Protein AF-A0A7S0SG34-F1 (afdb_monomer_lite)

InterPro domains:
  IPR052972 Sacsin chaperone regulator [PTHR15600] (42-250)

Secondary structure (DSSP, 8-state):
-HHHHHHHH-SS--STT----SHHHHHHHHHHHHHHHHTS----GGGS-HHHHHHHHHHHHHHHHHH-TT-SHHHHHHHHTSTTEEBTTS-EE--SSS--BB--TT-TTGGGGGG-TTBBPP-GGGHHHHHHTT-PBPPHHHHIIIIIGGGGGGS-HHHHHHHHHHHHHHHHHHTT-HHHHHHHHH---BPBSS-TT----B-GGG-B-TTSHHHHHHTTT-TTSSB-GGGGSHHHHHHHHHHT-BSS--

Sequence (250 aa):
GAGCVAAVHATTPTAPGASLRTAADTIAWKTQQIRVCLGLERPTFTLLSADIRERLFLLLASQHAAGGFAASGEGLEVIRSLPVFTTVAGDKTDIAAGDFVTCPPGVAFAETLSRFGGLLEYRDSARDFYAALGVPELVDADVLARFIVPSLARMALPGRTAALTYLQRHWPRLRDNAPLRAALKVARFVDANGEAGAATLKSPGELYDPEVELLAAVFRGQAGAFPAGAWSQPAWLALLREVGLRSTVD

pLDDT: mean 83.6, std 14.95, range [40.0, 97.25]

Foldseek 3Di:
DPVLVVLLPDPDDPDPPQDCPAQLSVVLSNQVSVCVNVPVDRPAPVPPDLVVLQVVLVVLQVCCVPPVRPVDPSSLLNQQQHQSWQAPVRGGGHRNDDQAAEEDPPAPPVVQCVPPRRYTYDDPSRQVVCVSSVHYYDHNLNCCLPGPLQCLQVDDPVSNVVSVVCCLVCVVVNLVPPSSLQSQQARFHFFWADDPPPRGGGGLQQEAQCPQPVQCVVCPPPTRHHGDDPCNDPSNSVVSVSSHNDDDDD

Structure (mmCIF, N/CA/C/O backbone):
data_AF-A0A7S0SG34-F1
#
_entry.id   AF-A0A7S0SG34-F1
#
loop_
_atom_site.group_PDB
_atom_site.id
_atom_site.type_symbol
_atom_site.label_atom_id
_atom_site.label_alt_id
_atom_site.label_comp_id
_atom_site.label_asym_id
_atom_site.label_entity_id
_atom_site.label_seq_id
_atom_site.pdbx_PDB_ins_code
_atom_site.Cartn_x
_atom_site.Cartn_y
_atom_site.Cartn_z
_atom_site.occupancy
_atom_site.B_iso_or_equiv
_atom_site.auth_seq_id
_atom_site.auth_com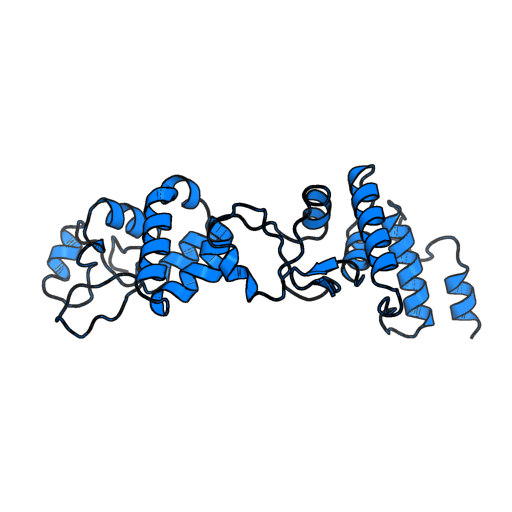p_id
_atom_site.auth_asym_id
_atom_site.auth_atom_id
_atom_site.pdbx_PDB_model_num
ATOM 1 N N . GLY A 1 1 ? 38.508 -20.246 -26.782 1.00 44.88 1 GLY A N 1
ATOM 2 C CA . GLY A 1 1 ? 39.169 -19.606 -27.936 1.00 44.88 1 GLY A CA 1
ATOM 3 C C . GLY A 1 1 ? 38.229 -19.499 -29.122 1.00 44.88 1 GLY A C 1
ATOM 4 O O . GLY A 1 1 ? 37.515 -18.516 -29.214 1.00 44.88 1 GLY A O 1
ATOM 5 N N . ALA A 1 2 ? 38.163 -20.517 -29.986 1.00 41.38 2 ALA A N 1
ATOM 6 C CA . ALA A 1 2 ? 37.402 -20.459 -31.244 1.00 41.38 2 ALA A CA 1
ATOM 7 C C . ALA A 1 2 ? 35.864 -20.560 -31.098 1.00 41.38 2 ALA A C 1
ATOM 9 O O . ALA A 1 2 ? 35.137 -19.891 -31.827 1.00 41.38 2 ALA A O 1
ATOM 10 N N . GLY A 1 3 ? 35.356 -21.336 -30.129 1.00 51.34 3 GLY A N 1
ATOM 11 C CA . GLY A 1 3 ? 33.907 -21.513 -29.926 1.00 51.34 3 GLY A CA 1
ATOM 12 C C . GLY A 1 3 ? 33.170 -20.250 -29.455 1.00 51.34 3 GLY A C 1
ATOM 13 O O . GLY A 1 3 ? 32.060 -19.984 -29.902 1.00 51.34 3 GLY A O 1
ATOM 14 N N . CYS A 1 4 ? 33.812 -19.426 -28.619 1.00 47.88 4 CYS A N 1
ATOM 15 C CA . CYS A 1 4 ? 33.251 -18.153 -28.153 1.00 47.88 4 CYS A CA 1
ATOM 16 C C . CYS A 1 4 ? 33.135 -17.130 -29.294 1.00 47.88 4 CYS A C 1
ATOM 18 O O . CYS A 1 4 ? 32.128 -16.442 -29.416 1.00 47.88 4 CYS A O 1
ATOM 20 N N . VAL A 1 5 ? 34.138 -17.071 -30.175 1.00 52.69 5 VAL A N 1
ATOM 21 C CA . VAL A 1 5 ? 34.140 -16.169 -31.339 1.00 52.69 5 VAL A CA 1
ATOM 22 C C . VAL A 1 5 ? 33.023 -16.550 -32.315 1.00 52.69 5 VAL A C 1
ATOM 24 O O . VAL A 1 5 ? 32.263 -15.687 -32.748 1.00 52.69 5 VAL A O 1
ATOM 27 N N . ALA A 1 6 ? 32.854 -17.847 -32.591 1.00 54.28 6 ALA A N 1
ATOM 28 C CA . ALA A 1 6 ? 31.762 -18.341 -33.429 1.00 54.28 6 ALA A CA 1
ATOM 29 C C . ALA A 1 6 ? 30.375 -18.045 -32.828 1.00 54.28 6 ALA A C 1
ATOM 31 O O . ALA A 1 6 ? 29.452 -17.698 -33.562 1.00 54.28 6 ALA A O 1
ATOM 32 N N . ALA A 1 7 ? 30.235 -18.122 -31.498 1.00 53.38 7 ALA A N 1
ATOM 33 C CA . ALA A 1 7 ? 28.997 -17.760 -30.818 1.00 53.38 7 ALA A CA 1
ATOM 34 C C . ALA A 1 7 ? 28.665 -16.269 -31.006 1.00 53.38 7 ALA A C 1
ATOM 36 O O . ALA A 1 7 ? 27.578 -15.965 -31.478 1.00 53.38 7 ALA A O 1
ATOM 37 N N . VAL A 1 8 ? 29.591 -15.337 -30.742 1.00 52.91 8 VAL A N 1
ATOM 38 C CA . VAL A 1 8 ? 29.343 -13.878 -30.871 1.00 52.91 8 VAL A CA 1
ATOM 39 C C . VAL A 1 8 ? 28.923 -13.469 -32.287 1.00 52.91 8 VAL A C 1
ATOM 41 O O . VAL A 1 8 ? 28.037 -12.623 -32.457 1.00 52.91 8 VAL A O 1
ATOM 44 N N . HIS A 1 9 ? 29.544 -14.075 -33.300 1.00 57.16 9 HIS A N 1
ATOM 45 C CA . HIS A 1 9 ? 29.287 -13.771 -34.708 1.00 57.16 9 HIS A CA 1
ATOM 46 C C . HIS A 1 9 ? 28.050 -14.459 -35.290 1.00 57.16 9 HIS A C 1
ATOM 48 O O . HIS A 1 9 ? 27.690 -14.165 -36.430 1.00 57.16 9 HIS A O 1
ATOM 54 N N . ALA A 1 10 ? 27.376 -15.338 -34.544 1.00 58.50 10 ALA A N 1
ATOM 55 C CA . ALA A 1 10 ? 26.140 -15.939 -35.026 1.00 58.50 10 ALA A CA 1
ATOM 56 C C . ALA A 1 10 ? 25.103 -14.844 -35.328 1.00 58.50 10 ALA A C 1
ATOM 58 O O . ALA A 1 10 ? 24.993 -13.858 -34.596 1.00 58.50 10 ALA A O 1
ATOM 59 N N . THR A 1 11 ? 24.343 -15.011 -36.408 1.00 56.53 11 THR A N 1
ATOM 60 C CA . THR A 1 11 ? 23.276 -14.091 -36.844 1.00 56.53 11 THR A CA 1
ATOM 61 C C . THR A 1 11 ? 21.876 -14.594 -36.485 1.00 56.53 11 THR A C 1
ATOM 63 O O . THR A 1 11 ? 20.924 -13.822 -36.544 1.00 56.53 11 THR A O 1
ATOM 66 N N . THR A 1 12 ? 21.757 -15.847 -36.035 1.00 57.06 12 THR A N 1
ATOM 67 C CA . THR A 1 12 ? 20.503 -16.485 -35.607 1.00 57.06 12 THR A CA 1
ATOM 68 C C . THR A 1 12 ? 20.720 -17.386 -34.382 1.00 57.06 12 THR A C 1
ATOM 70 O O . THR A 1 12 ? 21.777 -18.021 -34.286 1.00 57.06 12 THR A O 1
ATOM 73 N N . PRO A 1 13 ? 19.750 -17.485 -33.451 1.00 56.22 13 PRO A N 1
ATOM 74 C CA . PRO A 1 13 ? 19.832 -18.396 -32.310 1.00 56.22 13 PRO A CA 1
ATOM 75 C C . PRO A 1 13 ? 19.868 -19.860 -32.771 1.00 56.22 13 PRO A C 1
ATOM 77 O O . PRO A 1 13 ? 19.106 -20.270 -33.640 1.00 56.22 13 PRO A O 1
ATOM 80 N N . THR A 1 14 ? 20.765 -20.657 -32.187 1.00 52.19 14 THR A N 1
ATOM 81 C CA . THR A 1 14 ? 20.977 -22.077 -32.527 1.00 52.19 14 THR A CA 1
ATOM 82 C C . THR A 1 14 ? 20.138 -23.048 -31.688 1.00 52.19 14 THR A C 1
ATOM 84 O O . THR A 1 14 ? 20.160 -24.248 -31.950 1.00 52.19 14 THR A O 1
ATOM 87 N N . ALA A 1 15 ? 19.397 -22.563 -30.686 1.00 50.19 15 ALA A N 1
ATOM 88 C CA . ALA A 1 15 ? 18.594 -23.405 -29.799 1.00 50.19 15 ALA A CA 1
ATOM 89 C C . ALA A 1 15 ? 17.168 -23.629 -30.351 1.00 50.19 15 ALA A C 1
ATOM 91 O O . ALA A 1 15 ? 16.508 -22.659 -30.739 1.00 50.19 15 ALA A O 1
ATOM 92 N N . PRO A 1 16 ? 16.646 -24.872 -30.351 1.00 40.00 16 PRO A N 1
ATOM 93 C CA . PRO A 1 16 ? 15.283 -25.155 -30.787 1.00 40.00 16 PRO A CA 1
ATOM 94 C C . PRO A 1 16 ? 14.286 -24.642 -29.735 1.00 40.00 16 PRO A C 1
ATOM 96 O O . PRO A 1 16 ? 14.133 -25.237 -28.674 1.00 40.00 16 PRO A O 1
ATOM 99 N N . GLY A 1 17 ? 13.633 -23.510 -30.020 1.00 52.19 17 GLY A N 1
ATOM 100 C CA . GLY A 1 17 ? 12.564 -22.932 -29.189 1.00 52.19 17 GLY A CA 1
ATOM 101 C C . GLY A 1 17 ? 12.600 -21.405 -29.053 1.00 52.19 17 GLY A C 1
ATOM 102 O O . GLY A 1 17 ? 11.551 -20.785 -28.887 1.00 52.19 17 GLY A O 1
ATOM 103 N N . ALA A 1 18 ? 13.772 -20.782 -29.203 1.00 50.97 18 ALA A N 1
ATOM 104 C CA . ALA A 1 18 ? 13.939 -19.331 -29.102 1.00 50.97 18 ALA A CA 1
ATOM 105 C C . ALA A 1 18 ? 13.661 -18.652 -30.454 1.00 50.97 18 ALA A C 1
ATOM 107 O O . ALA A 1 18 ? 14.570 -18.257 -31.183 1.00 50.97 18 ALA A O 1
ATOM 108 N N . SER A 1 19 ? 12.389 -18.544 -30.837 1.00 56.72 19 SER A N 1
ATOM 109 C CA . SER A 1 19 ? 12.011 -17.623 -31.912 1.00 56.72 19 SER A CA 1
ATOM 110 C C . SER A 1 19 ? 12.247 -16.196 -31.410 1.00 56.72 19 SER A C 1
ATOM 112 O O . SER A 1 19 ? 11.614 -15.810 -30.430 1.00 56.72 19 SER A O 1
ATOM 114 N N . LEU A 1 20 ? 13.120 -15.420 -32.057 1.00 57.97 20 LEU A N 1
ATOM 115 C CA . LEU A 1 20 ? 13.210 -13.973 -31.836 1.00 57.97 20 LEU A CA 1
ATOM 116 C C . LEU A 1 20 ? 11.854 -13.360 -32.220 1.00 57.97 20 LEU A C 1
ATOM 118 O O . LEU A 1 20 ? 11.542 -13.263 -33.405 1.00 57.97 20 LEU A O 1
ATOM 122 N N . ARG A 1 21 ? 11.015 -13.022 -31.238 1.00 62.28 21 ARG A N 1
ATOM 123 C CA . ARG A 1 21 ? 9.665 -12.470 -31.464 1.00 62.28 21 ARG A CA 1
ATOM 124 C C . ARG A 1 21 ? 9.666 -10.951 -31.392 1.00 62.28 21 ARG A C 1
ATOM 126 O O . ARG A 1 21 ? 8.809 -10.308 -31.986 1.00 62.28 21 ARG A O 1
ATOM 133 N N . THR A 1 22 ? 10.629 -10.387 -30.674 1.00 65.94 22 THR A N 1
ATOM 134 C CA . THR A 1 22 ? 10.752 -8.959 -30.402 1.00 65.94 22 THR A CA 1
ATOM 135 C C . THR A 1 22 ? 12.203 -8.495 -30.516 1.00 65.94 22 THR A C 1
ATOM 137 O O . THR A 1 22 ? 13.155 -9.282 -30.493 1.00 65.94 22 THR A O 1
ATOM 140 N N . ALA A 1 23 ? 12.399 -7.182 -30.610 1.00 66.81 23 ALA A N 1
ATOM 141 C CA . ALA A 1 23 ? 13.738 -6.608 -30.570 1.00 66.81 23 ALA A CA 1
ATOM 142 C C . ALA A 1 23 ? 14.417 -6.810 -29.195 1.00 66.81 23 ALA A C 1
ATOM 144 O O . ALA A 1 23 ? 15.636 -6.993 -29.158 1.00 66.81 23 ALA A O 1
ATOM 145 N N . ALA A 1 24 ? 13.664 -6.896 -28.086 1.00 65.06 24 ALA A N 1
ATOM 146 C CA . ALA A 1 24 ? 14.230 -7.280 -26.790 1.00 65.06 24 ALA A CA 1
ATOM 147 C C . ALA A 1 24 ? 14.745 -8.726 -26.770 1.00 65.06 24 ALA A C 1
ATOM 149 O O . ALA A 1 24 ? 15.767 -8.969 -26.137 1.00 65.06 24 ALA A O 1
ATOM 150 N N . ASP A 1 25 ? 14.137 -9.659 -27.514 1.00 65.50 25 ASP A N 1
ATOM 151 C CA . ASP A 1 25 ? 14.673 -11.026 -27.648 1.00 65.50 25 ASP A CA 1
ATOM 152 C C . ASP A 1 25 ? 16.038 -11.029 -28.333 1.00 65.50 25 ASP A C 1
ATOM 154 O O . ASP A 1 25 ? 16.919 -11.810 -27.988 1.00 65.50 25 ASP A O 1
ATOM 158 N N . THR A 1 26 ? 16.242 -10.115 -29.286 1.00 68.44 26 THR A N 1
ATOM 159 C CA . THR A 1 26 ? 17.538 -9.971 -29.964 1.00 68.44 26 THR A CA 1
ATOM 160 C C . THR A 1 26 ? 18.599 -9.463 -28.998 1.00 68.44 26 THR A C 1
ATOM 162 O O . THR A 1 26 ? 19.716 -9.985 -28.985 1.00 68.44 26 THR A O 1
ATOM 165 N N . ILE A 1 27 ? 18.249 -8.484 -28.155 1.00 71.38 27 ILE A N 1
ATOM 166 C CA . ILE A 1 27 ? 19.132 -8.026 -27.078 1.00 71.38 27 ILE A CA 1
ATOM 167 C C . ILE A 1 27 ? 19.400 -9.174 -26.114 1.00 71.38 27 ILE A C 1
ATOM 169 O O . ILE A 1 27 ? 20.560 -9.450 -25.835 1.00 71.38 27 ILE A O 1
ATOM 173 N N . ALA A 1 28 ? 18.364 -9.877 -25.659 1.00 68.25 28 ALA A N 1
ATOM 174 C CA . ALA A 1 28 ? 18.502 -10.955 -24.696 1.00 68.25 28 ALA A CA 1
ATOM 175 C C . ALA A 1 28 ? 19.412 -12.070 -25.209 1.00 68.25 28 ALA A C 1
ATOM 177 O O . ALA A 1 28 ? 20.355 -12.474 -24.523 1.00 68.25 28 ALA A O 1
ATOM 178 N N . TRP A 1 29 ? 19.205 -12.481 -26.457 1.00 67.25 29 TRP A N 1
ATOM 179 C CA . TRP A 1 29 ? 20.049 -13.445 -27.139 1.00 67.25 29 TRP A CA 1
ATOM 180 C C . TRP A 1 29 ? 21.498 -12.956 -27.254 1.00 67.25 29 TRP A C 1
ATOM 182 O O . TRP A 1 29 ? 22.419 -13.670 -26.857 1.00 67.25 29 TRP A O 1
ATOM 192 N N . LYS A 1 30 ? 21.738 -11.722 -27.717 1.00 68.75 30 LYS A N 1
ATOM 193 C CA . LYS A 1 30 ? 23.102 -11.174 -27.810 1.00 68.75 30 LYS A CA 1
ATOM 194 C C . LYS A 1 30 ? 23.770 -11.022 -26.445 1.00 68.75 30 LYS A C 1
ATOM 196 O O . LYS A 1 30 ? 24.947 -11.353 -26.304 1.00 68.75 30 LYS A O 1
ATOM 201 N N . THR A 1 31 ? 23.033 -10.615 -25.418 1.00 69.38 31 THR A N 1
ATOM 202 C CA . THR A 1 31 ? 23.513 -10.579 -24.033 1.00 69.38 31 THR A CA 1
ATOM 203 C C . THR A 1 31 ? 23.870 -11.979 -23.536 1.00 69.38 31 THR A C 1
ATOM 205 O O . THR A 1 31 ? 24.901 -12.144 -22.886 1.00 69.38 31 THR A O 1
ATOM 208 N N . GLN A 1 32 ? 23.086 -13.004 -23.873 1.00 67.31 32 GLN A N 1
ATOM 209 C CA . GLN A 1 32 ? 23.396 -14.394 -23.539 1.00 67.31 32 GLN A CA 1
ATOM 210 C C . GLN A 1 32 ? 24.676 -14.877 -24.232 1.00 67.31 32 GLN A C 1
ATOM 212 O O . GLN A 1 32 ? 25.506 -15.522 -23.594 1.00 67.31 32 GLN A O 1
ATOM 217 N N . GLN A 1 33 ? 24.895 -14.518 -25.498 1.00 66.75 33 GLN A N 1
ATOM 218 C CA . GLN A 1 33 ? 26.147 -14.839 -26.192 1.00 66.75 33 GLN A CA 1
ATOM 219 C C . GLN A 1 33 ? 27.355 -14.169 -25.533 1.00 66.75 33 GLN A C 1
ATOM 221 O O . GLN A 1 33 ? 28.380 -14.815 -25.325 1.00 66.75 33 GLN A O 1
ATOM 226 N N . ILE A 1 34 ? 27.219 -12.904 -25.129 1.00 64.50 34 ILE A N 1
ATOM 227 C CA . ILE A 1 34 ? 28.257 -12.188 -24.378 1.00 64.50 34 ILE A CA 1
ATOM 228 C C . ILE A 1 34 ? 28.533 -12.885 -23.034 1.00 64.50 34 ILE A C 1
ATOM 230 O O . ILE A 1 34 ? 29.695 -13.091 -22.693 1.00 64.50 34 ILE A O 1
ATOM 234 N N . ARG A 1 35 ? 27.498 -13.328 -22.306 1.00 64.50 35 ARG A N 1
ATOM 235 C CA . ARG A 1 35 ? 27.640 -14.087 -21.043 1.00 64.50 35 ARG A CA 1
ATOM 236 C C . ARG A 1 35 ? 28.414 -15.395 -21.221 1.00 64.50 35 ARG A C 1
ATOM 238 O O . ARG A 1 35 ? 29.262 -15.725 -20.395 1.00 64.50 35 ARG A O 1
ATOM 245 N N . VAL A 1 36 ? 28.144 -16.136 -22.298 1.00 65.25 36 VAL A N 1
ATOM 246 C CA . VAL A 1 36 ? 28.873 -17.376 -22.625 1.00 65.25 36 VAL A CA 1
ATOM 247 C C . VAL A 1 36 ? 30.353 -17.085 -22.896 1.00 65.25 36 VAL A C 1
ATOM 249 O O . VAL A 1 36 ? 31.213 -17.878 -22.521 1.00 65.25 36 VAL A O 1
ATOM 252 N N . CYS A 1 37 ? 30.668 -15.931 -23.486 1.00 60.66 37 CYS A N 1
ATOM 253 C CA . CYS A 1 37 ? 32.043 -15.521 -23.770 1.00 60.66 37 CYS A CA 1
ATOM 254 C C . CYS A 1 37 ? 32.805 -14.999 -22.550 1.00 60.66 37 CYS A C 1
ATOM 256 O O . CYS A 1 37 ? 34.003 -15.249 -22.450 1.00 60.66 37 CYS A O 1
ATOM 258 N N . LEU A 1 38 ? 32.128 -14.283 -21.649 1.00 58.72 38 LEU A N 1
ATOM 259 C CA . LEU A 1 38 ? 32.721 -13.710 -20.435 1.00 58.72 38 LEU A CA 1
ATOM 260 C C . LEU A 1 38 ? 32.819 -14.714 -19.274 1.00 58.72 38 LEU A C 1
ATOM 262 O O . LEU A 1 38 ? 33.457 -14.415 -18.275 1.00 58.72 38 LEU A O 1
ATOM 266 N N . GLY A 1 39 ? 32.234 -15.909 -19.415 1.00 51.00 39 GLY A N 1
ATOM 267 C CA . GLY A 1 39 ? 32.291 -16.967 -18.408 1.00 51.00 39 GLY A CA 1
ATOM 268 C C . GLY A 1 39 ? 31.339 -16.721 -17.241 1.00 51.00 39 GLY A C 1
ATOM 269 O O . GLY A 1 39 ? 31.790 -16.411 -16.152 1.00 51.00 39 GLY A O 1
ATOM 270 N N . LEU A 1 40 ? 30.025 -16.874 -17.463 1.00 51.44 40 LEU A N 1
ATOM 271 C CA . LEU A 1 40 ? 28.925 -16.783 -16.472 1.00 51.44 40 LEU A CA 1
ATOM 272 C C . LEU A 1 40 ? 28.840 -15.494 -15.626 1.00 51.44 40 LEU A C 1
ATOM 274 O O . LEU A 1 40 ? 27.819 -15.274 -14.973 1.00 51.44 40 LEU A O 1
ATOM 278 N N . GLU A 1 41 ? 29.835 -14.613 -15.664 1.00 52.19 41 GLU A N 1
ATOM 279 C CA . GLU A 1 41 ? 29.779 -13.306 -15.033 1.00 52.19 41 GLU A CA 1
ATOM 280 C C . GLU A 1 41 ? 28.772 -12.426 -15.782 1.00 52.19 41 GLU A C 1
ATOM 282 O O . GLU A 1 41 ? 28.743 -12.352 -17.018 1.00 52.19 41 GLU A O 1
ATOM 287 N N . ARG A 1 42 ? 27.872 -11.793 -15.020 1.00 53.38 42 ARG A N 1
ATOM 288 C CA . ARG A 1 42 ? 26.896 -10.846 -15.567 1.00 53.38 42 ARG A CA 1
ATOM 289 C C . ARG A 1 42 ? 27.682 -9.749 -16.297 1.00 53.38 42 ARG A C 1
ATOM 291 O O . ARG A 1 42 ? 28.554 -9.161 -15.668 1.00 53.38 42 ARG A O 1
ATOM 298 N N . PRO A 1 43 ? 27.399 -9.434 -17.577 1.00 53.22 43 PRO A N 1
ATOM 299 C CA . PRO A 1 43 ? 28.018 -8.289 -18.224 1.00 53.22 43 PRO A CA 1
ATOM 300 C C . PRO A 1 43 ? 27.637 -7.040 -17.436 1.00 53.22 43 PRO A C 1
ATOM 302 O O . PRO A 1 43 ? 26.476 -6.625 -17.418 1.00 53.22 43 PRO A O 1
ATOM 305 N N . THR A 1 44 ? 28.606 -6.480 -16.722 1.00 52.97 44 THR A N 1
ATOM 306 C CA . THR A 1 44 ? 28.354 -5.353 -15.841 1.00 52.97 44 THR A CA 1
ATOM 307 C C . THR A 1 44 ? 28.334 -4.085 -16.680 1.00 52.97 44 THR A C 1
ATOM 309 O O . THR A 1 44 ? 29.366 -3.548 -17.074 1.00 52.97 44 THR A O 1
ATOM 312 N N . PHE A 1 45 ? 27.141 -3.556 -16.934 1.00 60.22 45 PHE A N 1
ATOM 313 C CA . PHE A 1 45 ? 26.969 -2.237 -17.554 1.00 60.22 45 PHE A CA 1
ATOM 314 C C . PHE A 1 45 ? 27.316 -1.086 -16.588 1.00 60.22 45 PHE A C 1
ATOM 316 O O . PHE A 1 45 ? 27.010 0.076 -16.857 1.00 60.22 45 PHE A O 1
ATOM 323 N N . THR A 1 46 ? 27.985 -1.383 -15.467 1.00 59.16 46 THR A N 1
ATOM 324 C CA . THR A 1 46 ? 28.506 -0.386 -14.524 1.00 59.16 46 THR A CA 1
ATOM 325 C C . THR A 1 46 ? 29.542 0.538 -15.159 1.00 59.16 46 THR A C 1
ATOM 327 O O . THR A 1 46 ? 29.708 1.664 -14.703 1.00 59.16 46 THR A O 1
ATOM 330 N N . LEU A 1 47 ? 30.195 0.101 -16.239 1.00 67.06 47 LEU A N 1
ATOM 331 C CA . LEU A 1 47 ? 31.147 0.913 -17.000 1.00 67.06 47 LEU A CA 1
ATOM 332 C C . LEU A 1 47 ? 30.476 2.004 -17.852 1.00 67.06 47 LEU A C 1
ATOM 334 O O . LEU A 1 47 ? 31.159 2.908 -18.329 1.00 67.06 47 LEU A O 1
ATOM 338 N N . LEU A 1 48 ? 29.154 1.945 -18.055 1.00 75.12 48 LEU A N 1
ATOM 339 C CA . LEU A 1 48 ? 28.428 3.002 -18.758 1.00 75.12 48 LEU A CA 1
ATOM 340 C C . LEU A 1 48 ? 28.274 4.231 -17.857 1.00 75.12 48 LEU A C 1
ATOM 342 O O . LEU A 1 48 ? 27.907 4.095 -16.685 1.00 75.12 48 LEU A O 1
ATOM 346 N N . SER A 1 49 ? 28.483 5.424 -18.423 1.00 82.69 49 SER A N 1
ATOM 347 C CA . SER A 1 49 ? 28.199 6.687 -17.734 1.00 82.69 49 SER A CA 1
ATOM 348 C C . SER A 1 49 ? 26.706 6.825 -17.416 1.00 82.69 49 SER A C 1
ATOM 350 O O . SER A 1 49 ? 25.854 6.207 -18.064 1.00 82.69 49 SER A O 1
ATOM 352 N N . ALA A 1 50 ? 26.376 7.658 -16.424 1.00 82.81 50 ALA A N 1
ATOM 353 C CA . ALA A 1 50 ? 24.990 7.924 -16.039 1.00 82.81 50 ALA A CA 1
ATOM 354 C C . ALA A 1 50 ? 24.147 8.437 -17.224 1.00 82.81 50 ALA A C 1
ATOM 356 O O . ALA A 1 50 ? 23.033 7.955 -17.425 1.00 82.81 50 ALA A O 1
ATOM 357 N N . ASP A 1 51 ? 24.713 9.311 -18.064 1.00 85.62 51 ASP A N 1
ATOM 358 C CA . ASP A 1 51 ? 24.046 9.858 -19.254 1.00 85.62 51 ASP A CA 1
ATOM 359 C C . ASP A 1 51 ? 23.698 8.785 -20.290 1.00 85.62 51 ASP A C 1
ATOM 361 O O . ASP A 1 51 ? 22.627 8.809 -20.898 1.00 85.62 51 ASP A O 1
ATOM 365 N N . ILE A 1 52 ? 24.599 7.820 -20.508 1.00 85.06 52 ILE A N 1
ATOM 366 C CA . ILE A 1 52 ? 24.358 6.731 -21.461 1.00 85.06 52 ILE A CA 1
ATOM 367 C C . ILE A 1 52 ? 23.257 5.812 -20.930 1.00 85.06 52 ILE A C 1
ATOM 369 O O . ILE A 1 52 ? 22.370 5.420 -21.688 1.00 85.06 52 ILE A O 1
ATOM 373 N N . ARG A 1 53 ? 23.276 5.499 -19.630 1.00 85.94 53 ARG A N 1
ATOM 374 C CA . ARG A 1 53 ? 22.233 4.685 -18.985 1.00 85.94 53 ARG A CA 1
ATOM 375 C C . ARG A 1 53 ? 20.868 5.361 -19.041 1.00 85.94 53 ARG A C 1
ATOM 377 O O . ARG A 1 53 ? 19.869 4.689 -19.264 1.00 85.94 53 ARG A O 1
ATOM 384 N N . GLU A 1 54 ? 20.835 6.680 -18.883 1.00 88.56 54 GLU A N 1
ATOM 385 C CA . GLU A 1 54 ? 19.622 7.484 -19.010 1.00 88.56 54 GLU A CA 1
ATOM 386 C C . GLU A 1 54 ? 19.046 7.434 -20.430 1.00 88.56 54 GLU A C 1
ATOM 388 O O . GLU A 1 54 ? 17.874 7.113 -20.623 1.00 88.56 54 GLU A O 1
ATOM 393 N N . ARG A 1 55 ? 19.884 7.655 -21.449 1.00 87.88 55 ARG A N 1
ATOM 394 C CA . ARG A 1 55 ? 19.467 7.527 -22.855 1.00 87.88 55 ARG A CA 1
ATOM 395 C C . ARG A 1 55 ? 18.980 6.119 -23.181 1.00 87.88 55 ARG A C 1
ATOM 397 O O . ARG A 1 55 ? 18.007 5.971 -23.915 1.00 87.88 55 ARG A O 1
ATOM 404 N N . LEU A 1 56 ? 19.638 5.097 -22.632 1.00 87.75 56 LEU A N 1
ATOM 405 C CA . LEU A 1 56 ? 19.239 3.705 -22.811 1.00 87.75 56 LEU A CA 1
ATOM 406 C C . LEU A 1 56 ? 17.868 3.434 -22.182 1.00 87.75 56 LEU A C 1
ATOM 408 O O . LEU A 1 56 ? 17.025 2.832 -22.837 1.00 87.75 56 LEU A O 1
ATOM 412 N N . PHE A 1 57 ? 17.612 3.926 -20.968 1.00 91.00 57 PHE A N 1
ATOM 413 C CA . PHE A 1 57 ? 16.292 3.826 -20.341 1.00 91.00 57 PHE A CA 1
ATOM 414 C C . PHE A 1 57 ? 15.203 4.473 -21.209 1.00 91.00 57 PHE A C 1
ATOM 416 O O . PHE A 1 57 ? 14.203 3.828 -21.520 1.00 91.00 57 PHE A O 1
ATOM 423 N N . LEU A 1 58 ? 15.411 5.719 -21.651 1.00 90.88 58 LEU A N 1
ATOM 424 C CA . LEU A 1 58 ? 14.441 6.446 -22.480 1.00 90.88 58 LEU A CA 1
ATOM 425 C C . LEU A 1 58 ? 14.183 5.742 -23.818 1.00 90.88 58 LEU A C 1
ATOM 427 O O . LEU A 1 58 ? 13.043 5.680 -24.286 1.00 90.88 58 LEU A O 1
ATOM 431 N N . LEU A 1 59 ? 15.226 5.168 -24.422 1.00 87.94 59 LEU A N 1
ATOM 432 C CA . LEU A 1 59 ? 15.090 4.355 -25.623 1.00 87.94 59 LEU A CA 1
ATOM 433 C C . LEU A 1 59 ? 14.216 3.125 -25.351 1.00 87.94 59 LEU A C 1
ATOM 435 O O . LEU A 1 59 ? 13.233 2.919 -26.049 1.00 87.94 59 LEU A O 1
ATOM 439 N N . LEU A 1 60 ? 14.523 2.341 -24.318 1.00 88.44 60 LEU A N 1
ATOM 440 C CA . LEU A 1 60 ? 13.767 1.129 -23.984 1.00 88.44 60 LEU A CA 1
ATOM 441 C C . LEU A 1 60 ? 12.292 1.434 -23.682 1.00 88.44 60 LEU A C 1
ATOM 443 O O . LEU A 1 60 ? 11.408 0.768 -24.222 1.00 88.44 60 LEU A O 1
ATOM 447 N N . ALA A 1 61 ? 12.025 2.475 -22.889 1.00 89.56 61 ALA A N 1
ATOM 448 C CA . ALA A 1 61 ? 10.670 2.903 -22.556 1.00 89.56 61 ALA A CA 1
ATOM 449 C C . ALA A 1 61 ? 9.890 3.376 -23.797 1.00 89.56 61 ALA A C 1
ATOM 451 O O . ALA A 1 61 ? 8.761 2.941 -24.022 1.00 89.56 61 ALA A O 1
ATOM 452 N N . SER A 1 62 ? 10.501 4.209 -24.649 1.00 87.25 62 SER A N 1
ATOM 453 C CA . SER A 1 62 ? 9.853 4.699 -25.877 1.00 87.25 62 SER A CA 1
ATOM 454 C C . SER A 1 62 ? 9.580 3.583 -26.889 1.00 87.25 62 SER A C 1
ATOM 456 O O . SER A 1 62 ? 8.513 3.559 -27.499 1.00 87.25 62 SER A O 1
ATOM 458 N N . GLN A 1 63 ? 10.497 2.622 -27.039 1.00 84.06 63 GLN A N 1
ATOM 459 C CA . GLN A 1 63 ? 10.289 1.460 -27.906 1.00 84.06 63 GLN A CA 1
ATOM 460 C C . GLN A 1 63 ? 9.200 0.527 -27.358 1.00 84.06 63 GLN A C 1
ATOM 462 O O . GLN A 1 63 ? 8.429 -0.043 -28.133 1.00 84.06 63 GLN A O 1
ATOM 467 N N . HIS A 1 64 ? 9.099 0.379 -26.033 1.00 85.12 64 HIS A N 1
ATOM 468 C CA . HIS A 1 64 ? 8.010 -0.373 -25.415 1.00 85.12 64 HIS A CA 1
ATOM 469 C C . HIS A 1 64 ? 6.652 0.265 -25.731 1.00 85.12 64 HIS A C 1
ATOM 471 O O . HIS A 1 64 ? 5.765 -0.431 -26.225 1.00 85.12 64 HIS A O 1
ATOM 477 N N . ALA A 1 65 ? 6.533 1.584 -25.556 1.00 83.50 65 ALA A N 1
ATOM 478 C CA . ALA A 1 65 ? 5.315 2.330 -25.866 1.00 83.50 65 ALA A CA 1
ATOM 479 C C . ALA A 1 65 ? 4.937 2.284 -27.361 1.00 83.50 65 ALA A C 1
ATOM 481 O O . ALA A 1 65 ? 3.760 2.195 -27.696 1.00 83.50 65 ALA A O 1
ATOM 482 N N . ALA A 1 66 ? 5.921 2.327 -28.267 1.00 80.62 66 ALA A N 1
ATOM 483 C CA . ALA A 1 66 ? 5.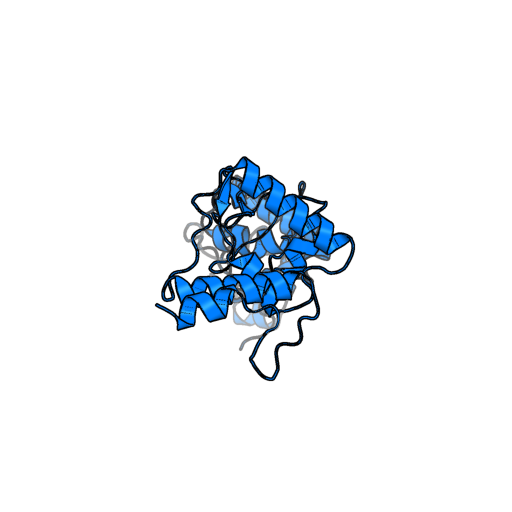675 2.387 -29.710 1.00 80.62 66 ALA A CA 1
ATOM 484 C C . ALA A 1 66 ? 5.327 1.033 -30.358 1.00 80.62 66 ALA A C 1
ATOM 486 O O . ALA A 1 66 ? 4.697 1.016 -31.415 1.00 80.62 66 ALA A O 1
ATOM 487 N N . GLY A 1 67 ? 5.755 -0.096 -29.783 1.00 68.75 67 GLY A N 1
ATOM 488 C CA . GLY A 1 67 ? 5.650 -1.380 -30.487 1.00 68.75 67 GLY A CA 1
ATOM 489 C C . GLY A 1 67 ? 5.796 -2.641 -29.643 1.00 68.75 67 GLY A C 1
ATOM 490 O O . GLY A 1 67 ? 6.098 -3.693 -30.202 1.00 68.75 67 GLY A O 1
ATOM 491 N N . GLY A 1 68 ? 5.629 -2.572 -28.318 1.00 63.69 68 GLY A N 1
ATOM 492 C CA . GLY A 1 68 ? 5.694 -3.764 -27.465 1.00 63.69 68 GLY A CA 1
ATOM 493 C C . GLY A 1 68 ? 7.087 -4.398 -27.416 1.00 63.69 68 GLY A C 1
ATOM 494 O O . GLY A 1 68 ? 7.215 -5.613 -27.287 1.00 63.69 68 GLY A O 1
ATOM 495 N N . PHE A 1 69 ? 8.138 -3.573 -27.516 1.00 65.06 69 PHE A N 1
ATOM 496 C CA . PHE A 1 69 ? 9.550 -3.977 -27.533 1.00 65.06 69 PHE A CA 1
ATOM 497 C C . PHE A 1 69 ? 9.910 -5.045 -26.492 1.00 65.06 69 PHE A C 1
ATOM 499 O O . PHE A 1 69 ? 10.713 -5.921 -26.787 1.00 65.06 69 PHE A O 1
ATOM 506 N N . ALA A 1 70 ? 9.287 -4.991 -25.313 1.00 62.28 70 ALA A N 1
ATOM 507 C CA . ALA A 1 70 ? 9.489 -5.916 -24.204 1.00 62.28 70 ALA A CA 1
ATOM 508 C C . ALA A 1 70 ? 8.212 -6.724 -23.889 1.00 62.28 70 ALA A C 1
ATOM 510 O O . ALA A 1 70 ? 7.730 -6.718 -22.763 1.00 62.28 70 ALA A O 1
ATOM 511 N N . ALA A 1 71 ? 7.612 -7.355 -24.902 1.00 66.25 71 ALA A N 1
ATOM 512 C CA . ALA A 1 71 ? 6.434 -8.215 -24.730 1.00 66.25 71 ALA A CA 1
ATOM 513 C C . ALA A 1 71 ? 6.784 -9.678 -24.385 1.00 66.25 71 ALA A C 1
ATOM 515 O O . ALA A 1 71 ? 5.906 -10.456 -24.012 1.00 66.25 71 ALA A O 1
ATOM 516 N N . SER A 1 72 ? 8.051 -10.076 -24.524 1.00 72.50 72 SER A N 1
ATOM 517 C CA . SER A 1 72 ? 8.535 -11.415 -24.181 1.00 72.50 72 SER A CA 1
ATOM 518 C C . SER A 1 72 ? 9.148 -11.454 -22.778 1.00 72.50 72 SER A C 1
ATOM 520 O O . SER A 1 72 ? 9.841 -10.527 -22.354 1.00 72.50 72 SER A O 1
ATOM 522 N N . GLY A 1 73 ? 8.936 -12.563 -22.062 1.00 74.38 73 GLY A N 1
ATOM 523 C CA . GLY A 1 73 ? 9.506 -12.757 -20.724 1.00 74.38 73 GLY A CA 1
ATOM 524 C C . GLY A 1 73 ? 11.039 -12.736 -20.716 1.00 74.38 73 GLY A C 1
ATOM 525 O O . GLY A 1 73 ? 11.636 -12.085 -19.868 1.00 74.38 73 GLY A O 1
ATOM 526 N N . GLU A 1 74 ? 11.690 -13.372 -21.697 1.00 73.75 74 GLU A N 1
ATOM 527 C CA . GLU A 1 74 ? 13.161 -13.401 -21.791 1.00 73.75 74 GLU A CA 1
ATOM 528 C C . GLU A 1 74 ? 13.764 -12.007 -22.038 1.00 73.75 74 GLU A C 1
ATOM 530 O O . GLU A 1 74 ? 14.771 -11.645 -21.424 1.00 73.75 74 GLU A O 1
ATOM 535 N N . GLY A 1 75 ? 13.128 -11.200 -22.895 1.00 75.31 75 GLY A N 1
ATOM 536 C CA . GLY A 1 75 ? 13.525 -9.817 -23.148 1.00 75.31 75 GLY A CA 1
ATOM 537 C C . GLY A 1 75 ? 13.401 -8.939 -21.902 1.00 75.31 75 GLY A C 1
ATOM 538 O O . GLY A 1 75 ? 14.322 -8.183 -21.580 1.00 75.31 75 GLY A O 1
ATOM 539 N N . LEU A 1 76 ? 12.292 -9.079 -21.168 1.00 83.06 76 LEU A N 1
ATOM 540 C CA . LEU A 1 76 ? 12.057 -8.363 -19.914 1.00 83.06 76 LEU A CA 1
ATOM 541 C C . LEU A 1 76 ? 13.099 -8.720 -18.852 1.00 83.06 76 LEU A C 1
ATOM 543 O O . LEU A 1 76 ? 13.670 -7.815 -18.253 1.00 83.06 76 LEU A O 1
ATOM 547 N N . GLU A 1 77 ? 13.426 -10.000 -18.669 1.00 83.62 77 GLU A N 1
ATOM 548 C CA . GLU A 1 77 ? 14.44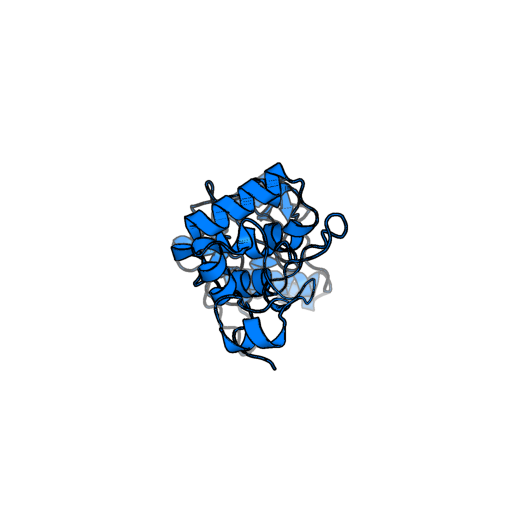1 -10.433 -17.697 1.00 83.62 77 GLU A CA 1
ATOM 549 C C . GLU A 1 77 ? 15.826 -9.838 -17.978 1.00 83.62 77 GLU A C 1
ATOM 551 O O . GLU A 1 77 ? 16.550 -9.428 -17.064 1.00 83.62 77 GLU A O 1
ATOM 556 N N . VAL A 1 78 ? 16.203 -9.722 -19.253 1.00 81.25 78 VAL A N 1
ATOM 557 C CA . VAL A 1 78 ? 17.469 -9.072 -19.602 1.00 81.25 78 VAL A CA 1
ATOM 558 C C . VAL A 1 78 ? 17.425 -7.584 -19.295 1.00 81.25 78 VAL A C 1
ATOM 560 O O . VAL A 1 78 ? 18.371 -7.089 -18.681 1.00 81.25 78 VAL A O 1
ATOM 563 N N . ILE A 1 79 ? 16.331 -6.894 -19.624 1.00 87.12 79 ILE A N 1
ATOM 564 C CA . ILE A 1 79 ? 16.141 -5.476 -19.289 1.00 87.12 79 ILE A CA 1
ATOM 565 C C . ILE A 1 79 ? 16.189 -5.257 -17.772 1.00 87.12 79 ILE A C 1
ATOM 567 O O . ILE A 1 79 ? 16.857 -4.328 -17.322 1.00 87.12 79 ILE A O 1
ATOM 571 N N . ARG A 1 80 ? 15.565 -6.136 -16.977 1.00 89.75 80 ARG A N 1
ATOM 572 C CA . ARG A 1 80 ? 15.611 -6.080 -15.507 1.00 89.75 80 ARG A CA 1
ATOM 573 C C . ARG A 1 80 ? 17.034 -6.147 -14.965 1.00 89.75 80 ARG A C 1
ATOM 575 O O . ARG A 1 80 ? 17.316 -5.517 -13.956 1.00 89.75 80 ARG A O 1
ATOM 582 N N . SER A 1 81 ? 17.931 -6.869 -15.637 1.00 86.56 81 SER A N 1
ATOM 583 C CA . SER A 1 81 ? 19.346 -6.974 -15.249 1.00 86.56 81 SER A CA 1
ATOM 584 C C . SER A 1 81 ? 20.218 -5.782 -15.664 1.00 86.56 81 SER A C 1
ATOM 586 O O . SER A 1 81 ? 21.408 -5.758 -15.346 1.00 86.56 81 SER A O 1
ATOM 588 N N . LEU A 1 82 ? 19.662 -4.796 -16.379 1.00 86.19 82 LEU A N 1
ATOM 589 C CA . LEU A 1 82 ? 20.392 -3.600 -16.786 1.00 86.19 82 LEU A CA 1
ATOM 590 C C . LEU A 1 82 ? 20.362 -2.546 -15.665 1.00 86.19 82 LEU A C 1
ATOM 592 O O . LEU A 1 82 ? 19.279 -2.186 -15.205 1.00 86.19 82 LEU A O 1
ATOM 596 N N . PRO A 1 83 ? 21.511 -1.963 -15.276 1.00 88.69 83 PRO A N 1
ATOM 597 C CA . PRO A 1 83 ? 21.599 -0.928 -14.256 1.00 88.69 83 PRO A CA 1
ATOM 598 C C . PRO A 1 83 ? 21.209 0.455 -14.802 1.00 88.69 83 PRO A C 1
ATOM 600 O O . PRO A 1 83 ? 22.001 1.399 -14.752 1.00 88.69 83 PRO A O 1
ATOM 603 N N . VAL A 1 84 ? 20.024 0.556 -15.406 1.00 90.44 84 VAL A N 1
ATOM 604 C CA . VAL A 1 84 ? 19.516 1.755 -16.102 1.00 90.44 84 VAL A CA 1
ATOM 605 C C . VAL A 1 84 ? 18.449 2.507 -15.310 1.00 90.44 84 VAL A C 1
ATOM 607 O O . VAL A 1 84 ? 18.161 3.662 -15.630 1.00 90.44 84 VAL A O 1
ATOM 610 N N . PHE A 1 85 ? 17.896 1.882 -14.271 1.00 93.12 85 PHE A N 1
ATOM 611 C CA . PHE A 1 85 ? 16.807 2.424 -13.469 1.00 93.12 85 PHE A CA 1
ATOM 612 C C . PHE A 1 85 ? 17.341 3.412 -12.439 1.00 93.12 85 PHE A C 1
ATOM 614 O O . PHE A 1 85 ? 18.340 3.140 -11.776 1.00 93.12 85 PHE A O 1
ATOM 621 N N . THR A 1 86 ? 16.683 4.562 -12.319 1.00 93.06 86 THR A N 1
ATOM 622 C CA . THR A 1 86 ? 17.032 5.600 -11.344 1.00 93.06 86 THR A CA 1
ATOM 623 C C . THR A 1 86 ? 16.223 5.394 -10.070 1.00 93.06 86 THR A C 1
ATOM 625 O O . THR A 1 86 ? 14.995 5.332 -10.129 1.00 93.06 86 THR A O 1
ATOM 628 N N . THR A 1 87 ? 16.885 5.309 -8.919 1.00 92.69 87 THR A N 1
ATOM 629 C CA . THR A 1 87 ? 16.215 5.409 -7.615 1.00 92.69 87 THR A CA 1
ATOM 630 C C . THR A 1 87 ? 15.892 6.868 -7.300 1.00 92.69 87 THR A C 1
ATOM 632 O O . THR A 1 87 ? 16.488 7.781 -7.867 1.00 92.69 87 THR A O 1
ATOM 635 N N . VAL A 1 88 ? 14.998 7.130 -6.346 1.00 90.31 88 VAL A N 1
ATOM 636 C CA . VAL A 1 88 ? 14.723 8.512 -5.895 1.00 90.31 88 VAL A CA 1
ATOM 637 C C . VAL A 1 88 ? 15.961 9.200 -5.290 1.00 90.31 88 VAL A C 1
ATOM 639 O O . VAL A 1 88 ? 16.036 10.426 -5.283 1.00 90.31 88 VAL A O 1
ATOM 642 N N . ALA A 1 89 ? 16.967 8.436 -4.850 1.00 87.12 89 ALA A N 1
ATOM 643 C CA . ALA A 1 89 ? 18.260 8.972 -4.414 1.00 87.12 89 ALA A CA 1
ATOM 644 C C . ALA A 1 89 ? 19.173 9.414 -5.581 1.00 87.12 89 ALA A C 1
ATOM 646 O O . ALA A 1 89 ? 20.201 10.043 -5.343 1.00 87.12 89 ALA A O 1
ATOM 647 N N . GLY A 1 90 ? 18.805 9.110 -6.831 1.00 87.12 90 GLY A N 1
ATOM 648 C CA . GLY A 1 90 ? 19.590 9.400 -8.034 1.00 87.12 90 GLY A CA 1
ATOM 649 C C . GLY A 1 90 ? 20.537 8.270 -8.453 1.00 87.12 90 GLY A C 1
ATOM 650 O O . GLY A 1 90 ? 21.194 8.375 -9.491 1.00 87.12 90 GLY A O 1
ATOM 651 N N . ASP A 1 91 ? 20.590 7.176 -7.692 1.00 87.44 91 ASP A N 1
ATOM 652 C CA . ASP A 1 91 ? 21.463 6.043 -7.988 1.00 87.44 91 ASP A CA 1
ATOM 653 C C . ASP A 1 91 ? 20.928 5.215 -9.161 1.00 87.44 91 ASP A C 1
ATOM 655 O O . ASP A 1 91 ? 19.722 5.008 -9.312 1.00 87.44 91 ASP A O 1
ATOM 659 N N . LYS A 1 92 ? 21.843 4.701 -9.991 1.00 88.00 92 LYS A N 1
ATOM 660 C CA . LYS A 1 92 ? 21.519 3.815 -11.116 1.00 88.00 92 LYS A CA 1
ATOM 661 C C . LYS A 1 92 ? 21.643 2.348 -10.700 1.00 88.00 92 LYS A C 1
ATOM 663 O O . LYS A 1 92 ? 22.755 1.880 -10.456 1.00 88.00 92 LYS A O 1
ATOM 668 N N . THR A 1 93 ? 20.528 1.621 -10.690 1.00 91.12 93 THR A N 1
ATOM 669 C CA . THR A 1 93 ? 20.433 0.214 -10.259 1.00 91.12 93 THR A CA 1
ATOM 670 C C . THR A 1 93 ? 19.784 -0.679 -11.314 1.00 91.12 93 THR A C 1
ATOM 672 O O . THR A 1 93 ? 19.106 -0.192 -12.222 1.00 91.12 93 THR A O 1
ATOM 675 N N . ASP A 1 94 ? 20.021 -1.989 -11.215 1.00 90.75 94 ASP A N 1
ATOM 676 C CA . ASP A 1 94 ? 19.200 -3.011 -11.866 1.00 90.75 94 ASP A CA 1
ATOM 677 C C . ASP A 1 94 ? 18.027 -3.412 -10.955 1.00 90.75 94 ASP A C 1
ATOM 679 O O . ASP A 1 94 ? 18.017 -3.081 -9.767 1.00 90.75 94 ASP A O 1
ATOM 683 N N . ILE A 1 95 ? 17.027 -4.083 -11.527 1.00 92.25 95 ILE A N 1
ATOM 684 C CA . ILE A 1 95 ? 15.798 -4.520 -10.842 1.00 92.25 95 ILE A CA 1
ATOM 685 C C . ILE A 1 95 ? 15.589 -6.040 -10.948 1.00 92.25 95 ILE A C 1
ATOM 687 O O . ILE A 1 95 ? 14.469 -6.551 -10.816 1.00 92.25 95 ILE A O 1
ATOM 691 N N . ALA A 1 96 ? 16.660 -6.784 -11.240 1.00 87.50 96 ALA A N 1
ATOM 692 C CA . ALA A 1 96 ? 16.599 -8.237 -11.364 1.00 87.50 96 ALA A CA 1
ATOM 693 C C . ALA A 1 96 ? 16.454 -8.915 -9.996 1.00 87.50 96 ALA A C 1
ATOM 695 O O . ALA A 1 96 ? 15.836 -9.971 -9.898 1.00 87.50 96 ALA A O 1
ATOM 696 N N . ALA A 1 97 ? 17.010 -8.314 -8.943 1.00 81.81 97 ALA A N 1
ATOM 697 C CA . ALA A 1 97 ? 16.911 -8.812 -7.578 1.00 81.81 97 ALA A CA 1
ATOM 698 C C . ALA A 1 97 ? 16.476 -7.685 -6.632 1.00 81.81 97 ALA A C 1
ATOM 700 O O . ALA A 1 97 ? 17.207 -6.716 -6.451 1.00 81.81 97 ALA A O 1
ATOM 701 N N . GLY A 1 98 ? 15.299 -7.828 -6.021 1.00 83.44 98 GLY A N 1
ATOM 702 C CA . GLY A 1 98 ? 14.773 -6.893 -5.025 1.00 83.44 98 GLY A CA 1
ATOM 703 C C . GLY A 1 98 ? 13.325 -6.483 -5.275 1.00 83.44 98 GLY A C 1
ATOM 704 O O . GLY A 1 98 ? 12.785 -6.672 -6.366 1.00 83.44 98 GLY A O 1
ATOM 705 N N . ASP A 1 99 ? 12.718 -5.900 -4.245 1.00 90.38 99 ASP A N 1
ATOM 706 C CA . ASP A 1 99 ? 11.370 -5.346 -4.307 1.00 90.38 99 ASP A CA 1
ATOM 707 C C . ASP A 1 99 ? 11.455 -3.877 -4.721 1.00 90.38 99 ASP A C 1
ATOM 709 O O . ASP A 1 99 ? 11.764 -3.003 -3.910 1.00 90.38 99 ASP A O 1
ATOM 713 N N . PHE A 1 100 ? 11.193 -3.611 -5.998 1.00 94.69 100 PHE A N 1
ATOM 714 C CA . PHE A 1 100 ? 11.169 -2.259 -6.549 1.00 94.69 100 PHE A CA 1
ATOM 715 C C . PHE A 1 100 ? 9.744 -1.801 -6.801 1.00 94.69 100 PHE A C 1
ATOM 717 O O . PHE A 1 100 ? 8.895 -2.588 -7.214 1.00 94.69 100 PHE A O 1
ATOM 724 N N . VAL A 1 101 ? 9.487 -0.518 -6.563 1.00 95.56 101 VAL A N 1
ATOM 725 C CA . VAL A 1 101 ? 8.168 0.097 -6.739 1.00 95.56 101 VAL A CA 1
ATOM 726 C C . VAL A 1 101 ? 8.317 1.517 -7.273 1.00 95.56 101 VAL A C 1
ATOM 728 O O . VAL A 1 101 ? 9.340 2.167 -7.047 1.00 95.56 101 VAL A O 1
ATOM 731 N N . THR A 1 102 ? 7.281 2.024 -7.929 1.00 95.81 102 THR A N 1
ATOM 732 C CA . THR A 1 102 ? 7.134 3.455 -8.229 1.00 95.81 102 THR A CA 1
ATOM 733 C C . THR A 1 102 ? 6.006 4.046 -7.388 1.00 95.81 102 THR A C 1
ATOM 735 O O . THR A 1 102 ? 5.132 3.328 -6.904 1.00 95.81 102 THR A O 1
ATOM 738 N N . CYS A 1 103 ? 6.026 5.360 -7.172 1.00 95.25 103 CYS A N 1
ATOM 739 C CA . CYS A 1 103 ? 4.977 6.058 -6.431 1.00 95.25 103 CYS A CA 1
ATOM 740 C C . CYS A 1 103 ? 4.629 7.374 -7.146 1.00 95.25 103 CYS A C 1
ATOM 742 O O . CYS A 1 103 ? 5.510 8.233 -7.256 1.00 95.25 103 CYS A O 1
ATOM 744 N N . PRO A 1 104 ? 3.394 7.546 -7.649 1.00 93.69 104 PRO A N 1
ATOM 745 C CA . PRO A 1 104 ? 2.962 8.779 -8.290 1.00 93.69 104 PRO A CA 1
ATOM 746 C C . PRO A 1 104 ? 2.994 9.975 -7.332 1.00 93.69 104 PRO A C 1
ATOM 748 O O . PRO A 1 104 ? 2.804 9.822 -6.119 1.00 93.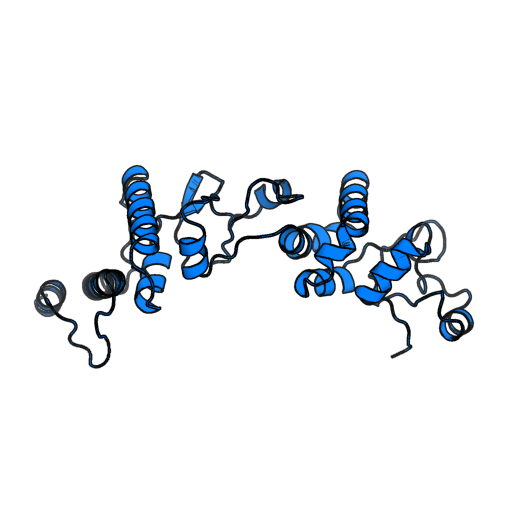69 104 PRO A O 1
ATOM 751 N N . PRO A 1 105 ? 3.161 11.200 -7.855 1.00 90.31 105 PRO A N 1
ATOM 752 C CA . PRO A 1 105 ? 2.984 12.395 -7.046 1.00 90.31 105 PRO A CA 1
ATOM 753 C C . PRO A 1 105 ? 1.542 12.477 -6.519 1.00 90.31 105 PRO A C 1
ATOM 755 O O . PRO A 1 105 ? 0.584 12.199 -7.237 1.00 90.31 105 PRO A O 1
ATOM 758 N N . GLY A 1 106 ? 1.384 12.895 -5.262 1.00 90.00 106 GLY A N 1
ATOM 759 C CA . GLY A 1 106 ? 0.071 13.084 -4.629 1.00 90.00 106 GLY A CA 1
ATOM 760 C C . GLY A 1 106 ? -0.465 11.879 -3.850 1.00 90.00 106 GLY A C 1
ATOM 761 O O . GLY A 1 106 ? -1.502 12.012 -3.201 1.00 90.00 106 GLY A O 1
ATOM 762 N N . VAL A 1 107 ? 0.243 10.744 -3.852 1.00 93.38 107 VAL A N 1
ATOM 763 C CA . VAL A 1 107 ? -0.060 9.617 -2.957 1.00 93.38 107 VAL A CA 1
ATOM 764 C C . VAL A 1 107 ? 0.175 10.025 -1.504 1.00 93.38 107 VAL A C 1
ATOM 766 O O . VAL A 1 107 ? 1.198 10.624 -1.157 1.00 93.38 107 VAL A O 1
ATOM 769 N N . ALA A 1 108 ? -0.782 9.709 -0.637 1.00 91.38 108 ALA A N 1
ATOM 770 C CA . ALA A 1 108 ? -0.690 10.062 0.770 1.00 91.38 108 ALA A CA 1
ATOM 771 C C . ALA A 1 108 ? 0.452 9.315 1.466 1.00 91.38 108 ALA A C 1
ATOM 773 O O . ALA A 1 108 ? 0.667 8.123 1.250 1.00 91.38 108 ALA A O 1
ATOM 774 N N . PHE A 1 109 ? 1.144 10.022 2.360 1.00 91.25 109 PHE A N 1
ATOM 775 C CA . PHE A 1 109 ? 2.274 9.504 3.130 1.00 91.25 109 PHE A CA 1
ATOM 776 C C . PHE A 1 109 ? 3.484 9.073 2.285 1.00 91.25 109 PHE A C 1
ATOM 778 O O . PHE A 1 109 ? 4.341 8.328 2.774 1.00 91.25 109 PHE A O 1
ATOM 785 N N . ALA A 1 110 ? 3.592 9.534 1.033 1.00 89.25 110 ALA A N 1
ATOM 786 C CA . ALA A 1 110 ? 4.728 9.238 0.161 1.00 89.25 110 ALA A CA 1
ATOM 787 C C . ALA A 1 110 ? 6.078 9.652 0.781 1.00 89.25 110 ALA A C 1
ATOM 789 O O . ALA A 1 110 ? 7.096 9.014 0.524 1.00 89.25 110 ALA A O 1
ATOM 790 N N . GLU A 1 111 ? 6.100 10.647 1.674 1.00 86.81 111 GLU A N 1
ATOM 791 C CA . GLU A 1 111 ? 7.291 11.059 2.422 1.00 86.81 111 GLU A CA 1
ATOM 792 C C . GLU A 1 111 ? 7.897 9.928 3.270 1.00 86.81 111 GLU A C 1
ATOM 794 O O . GLU A 1 111 ? 9.109 9.894 3.506 1.00 86.81 111 GLU A O 1
ATOM 799 N N . THR A 1 112 ? 7.080 8.956 3.689 1.00 86.06 112 THR A N 1
ATOM 800 C CA . THR A 1 112 ? 7.543 7.790 4.458 1.00 86.06 112 THR A CA 1
ATOM 801 C C . THR A 1 112 ? 8.339 6.798 3.611 1.00 86.06 112 THR A C 1
ATOM 803 O O . THR A 1 112 ? 9.145 6.040 4.155 1.00 86.06 112 THR A O 1
ATOM 806 N N . LEU A 1 113 ? 8.192 6.863 2.284 1.00 87.44 113 LEU A N 1
ATOM 807 C CA . LEU A 1 113 ? 8.924 6.033 1.329 1.00 87.44 113 LEU A CA 1
ATOM 808 C C . LEU A 1 113 ? 10.379 6.480 1.150 1.00 87.44 113 LEU A C 1
ATOM 810 O O . LEU A 1 113 ? 11.174 5.724 0.609 1.00 87.44 113 LEU A O 1
ATOM 814 N N . SER A 1 114 ? 10.767 7.658 1.648 1.00 82.50 114 SER A N 1
ATOM 815 C CA . SER A 1 114 ? 12.154 8.157 1.581 1.00 82.50 114 SER A CA 1
ATOM 816 C C . SER A 1 114 ? 13.193 7.205 2.192 1.00 82.50 114 SER A C 1
ATOM 818 O O . SER A 1 114 ? 14.366 7.253 1.836 1.00 82.50 114 SER A O 1
ATOM 820 N N . ARG A 1 115 ? 12.771 6.323 3.107 1.00 82.44 115 ARG A N 1
ATOM 821 C CA . ARG A 1 115 ? 13.624 5.307 3.747 1.00 82.44 115 ARG A CA 1
ATOM 822 C C . ARG A 1 115 ? 13.652 3.974 2.997 1.00 82.44 115 ARG A C 1
ATOM 824 O O . ARG A 1 115 ? 14.396 3.077 3.383 1.00 82.44 115 ARG A O 1
ATOM 831 N N . PHE A 1 116 ? 12.816 3.814 1.975 1.00 88.19 116 PHE A N 1
ATOM 832 C CA . PHE A 1 116 ? 12.706 2.595 1.192 1.00 88.19 116 PHE A CA 1
ATOM 833 C C . PHE A 1 116 ? 13.671 2.649 0.004 1.00 88.19 116 PHE A C 1
ATOM 835 O O . PHE A 1 116 ? 13.444 3.372 -0.963 1.00 88.19 116 PHE A O 1
ATOM 842 N N . GLY A 1 117 ? 14.747 1.860 0.064 1.00 86.38 117 GLY A N 1
ATOM 843 C CA . GLY A 1 117 ? 15.779 1.839 -0.982 1.00 86.38 117 GLY A CA 1
ATOM 844 C C . GLY A 1 117 ? 15.297 1.332 -2.348 1.00 86.38 117 GLY A C 1
ATOM 845 O O . GLY A 1 117 ? 15.934 1.615 -3.356 1.00 86.38 117 GLY A O 1
ATOM 846 N N . GLY A 1 118 ? 14.164 0.622 -2.395 1.00 91.62 118 GLY A N 1
ATOM 847 C CA . GLY A 1 118 ? 13.558 0.113 -3.630 1.00 91.62 118 GLY A CA 1
ATOM 848 C C . GLY A 1 118 ? 12.648 1.109 -4.358 1.00 91.62 118 GLY A C 1
ATOM 849 O O . GLY A 1 118 ? 11.948 0.716 -5.291 1.00 91.62 118 GLY A O 1
ATOM 850 N N . LEU A 1 119 ? 12.591 2.378 -3.934 1.00 94.50 119 LEU A N 1
ATOM 851 C CA . LEU A 1 119 ? 11.759 3.384 -4.593 1.00 94.50 119 LEU A CA 1
ATOM 852 C C . LEU A 1 119 ? 12.450 3.921 -5.853 1.00 94.50 119 LEU A C 1
ATOM 854 O O . LEU A 1 119 ? 13.464 4.624 -5.778 1.00 94.50 119 LEU A O 1
ATOM 858 N N . LEU A 1 120 ? 11.870 3.615 -7.011 1.00 95.00 120 LEU A N 1
ATOM 859 C CA . LEU A 1 120 ? 12.312 4.137 -8.299 1.00 95.00 120 LEU A CA 1
ATOM 860 C C . LEU A 1 120 ? 11.708 5.514 -8.577 1.00 95.00 120 LEU A C 1
ATOM 862 O O . LEU A 1 120 ? 10.619 5.850 -8.108 1.00 95.00 120 LEU A O 1
ATOM 866 N N . GLU A 1 121 ? 12.421 6.303 -9.375 1.00 93.50 121 GLU A N 1
ATOM 867 C CA . GLU A 1 121 ? 11.937 7.580 -9.883 1.00 93.50 121 GLU A CA 1
ATOM 868 C C . GLU A 1 121 ? 10.638 7.377 -10.682 1.00 93.50 121 GLU A C 1
ATOM 870 O O . GLU A 1 121 ? 10.594 6.630 -11.669 1.00 93.50 121 GLU A O 1
ATOM 875 N N . TYR A 1 122 ? 9.575 8.064 -10.258 1.00 93.88 122 TYR A N 1
ATOM 876 C CA . TYR A 1 122 ? 8.303 8.042 -10.969 1.00 93.88 122 TYR A CA 1
ATOM 877 C C . TYR A 1 122 ? 8.411 8.822 -12.277 1.00 93.88 122 TYR A C 1
ATOM 879 O O . TYR A 1 122 ? 8.777 9.997 -12.295 1.00 93.88 122 TYR A O 1
ATOM 887 N N . ARG A 1 123 ? 8.046 8.163 -13.376 1.00 93.81 123 ARG A N 1
ATOM 888 C CA . ARG A 1 123 ? 8.008 8.752 -14.713 1.00 93.81 123 ARG A CA 1
ATOM 889 C C . ARG A 1 123 ? 6.719 8.341 -15.391 1.00 93.81 123 ARG A C 1
ATOM 891 O O . ARG A 1 123 ? 6.559 7.179 -15.756 1.00 93.81 123 ARG A O 1
ATOM 898 N N . ASP A 1 124 ? 5.839 9.312 -15.585 1.00 92.69 124 ASP A N 1
ATOM 899 C CA . ASP A 1 124 ? 4.508 9.094 -16.152 1.00 92.69 124 ASP A CA 1
ATOM 900 C C . ASP A 1 124 ? 4.567 8.407 -17.528 1.00 92.69 124 ASP A C 1
ATOM 902 O O . ASP A 1 124 ? 3.911 7.397 -17.767 1.00 92.69 124 ASP A O 1
ATOM 906 N N . SER A 1 125 ? 5.483 8.857 -18.390 1.00 91.12 125 SER A N 1
ATOM 907 C CA . SER A 1 125 ? 5.700 8.293 -19.728 1.00 91.12 125 SER A CA 1
ATOM 908 C C . SER A 1 125 ? 6.252 6.863 -19.748 1.00 91.12 125 SER A C 1
ATOM 910 O O . SER A 1 125 ? 6.248 6.230 -20.801 1.00 91.12 125 SER A O 1
ATOM 912 N N . ALA A 1 126 ? 6.748 6.350 -18.619 1.00 92.06 126 ALA A N 1
ATOM 913 C CA . ALA A 1 126 ? 7.322 5.009 -18.499 1.00 92.06 126 ALA A CA 1
ATOM 914 C C . ALA A 1 126 ? 6.477 4.076 -17.614 1.00 92.06 126 ALA A C 1
ATOM 916 O O . ALA A 1 126 ? 6.924 2.976 -17.294 1.00 92.06 126 ALA A O 1
ATOM 917 N N . ARG A 1 127 ? 5.265 4.487 -17.223 1.00 92.88 127 ARG A N 1
ATOM 918 C CA . ARG A 1 127 ? 4.375 3.721 -16.341 1.00 92.88 127 ARG A CA 1
ATOM 919 C C . ARG A 1 127 ? 4.118 2.298 -16.840 1.00 92.88 127 ARG A C 1
ATOM 921 O O . ARG A 1 127 ? 4.370 1.338 -16.115 1.00 92.88 127 ARG A O 1
ATOM 928 N N . ASP A 1 128 ? 3.693 2.161 -18.093 1.00 90.94 128 ASP A N 1
ATOM 929 C CA . ASP A 1 128 ? 3.393 0.854 -18.692 1.00 90.94 128 ASP A CA 1
ATOM 930 C C . ASP A 1 128 ? 4.651 -0.013 -18.822 1.00 90.94 128 ASP A C 1
ATOM 932 O O . ASP A 1 128 ? 4.611 -1.226 -18.626 1.00 90.94 128 ASP A O 1
ATOM 936 N N . PHE A 1 129 ? 5.800 0.623 -19.066 1.00 92.25 129 PHE A N 1
ATOM 937 C CA . PHE A 1 129 ? 7.087 -0.060 -19.119 1.00 92.25 129 PHE A CA 1
ATOM 938 C C . PHE A 1 129 ? 7.495 -0.619 -17.748 1.00 92.25 129 PHE A C 1
ATOM 940 O O . PHE A 1 129 ? 7.914 -1.773 -17.661 1.00 92.25 129 PHE A O 1
ATOM 947 N N . TYR A 1 130 ? 7.315 0.147 -16.667 1.00 94.19 130 TYR A N 1
ATOM 948 C CA . TYR A 1 130 ? 7.514 -0.350 -15.303 1.00 94.19 130 TYR A CA 1
ATOM 949 C C . TYR A 1 130 ? 6.567 -1.509 -14.973 1.00 94.19 130 TYR A C 1
ATOM 951 O O . TYR A 1 130 ? 7.017 -2.531 -14.451 1.00 94.19 130 TYR A O 1
ATOM 959 N N . ALA A 1 131 ? 5.289 -1.397 -15.345 1.00 92.12 131 ALA A N 1
ATOM 960 C CA . ALA A 1 131 ? 4.310 -2.459 -15.138 1.00 92.12 131 ALA A CA 1
ATOM 961 C C . ALA A 1 131 ? 4.699 -3.755 -15.873 1.00 92.12 131 ALA A C 1
ATOM 963 O O . ALA A 1 131 ? 4.657 -4.833 -15.278 1.00 92.12 131 ALA A O 1
ATOM 964 N N . ALA A 1 132 ? 5.158 -3.660 -17.127 1.00 89.88 132 ALA A N 1
ATOM 965 C CA . ALA A 1 132 ? 5.644 -4.807 -17.899 1.00 89.88 132 ALA A CA 1
ATOM 966 C C . ALA A 1 132 ? 6.872 -5.476 -17.258 1.00 89.88 132 ALA A C 1
ATOM 968 O O . ALA A 1 132 ? 7.017 -6.695 -17.314 1.00 89.88 132 ALA A O 1
ATOM 969 N N . LEU A 1 133 ? 7.733 -4.698 -16.597 1.00 91.56 133 LEU A N 1
ATOM 970 C CA . LEU A 1 133 ? 8.889 -5.198 -15.845 1.00 91.56 133 LEU A CA 1
ATOM 971 C C . LEU A 1 133 ? 8.523 -5.778 -14.469 1.00 91.56 133 LEU A C 1
ATOM 973 O O . LEU A 1 133 ? 9.409 -6.243 -13.750 1.00 91.56 133 LEU A O 1
ATOM 977 N N . GLY A 1 134 ? 7.242 -5.762 -14.090 1.00 91.94 134 GLY A N 1
ATOM 978 C CA . GLY A 1 134 ? 6.771 -6.226 -12.788 1.00 91.94 134 GLY A CA 1
ATOM 979 C C . GLY A 1 134 ? 7.087 -5.266 -11.640 1.00 91.94 134 GLY A C 1
ATOM 980 O O . GLY A 1 134 ? 7.136 -5.702 -10.493 1.00 91.94 134 GLY A O 1
ATOM 981 N N . VAL A 1 135 ? 7.314 -3.982 -11.934 1.00 95.06 135 VAL A N 1
ATOM 982 C CA . VAL A 1 135 ? 7.473 -2.919 -10.934 1.00 95.06 135 VAL A CA 1
ATOM 983 C C . VAL A 1 135 ? 6.097 -2.291 -10.687 1.00 95.06 135 VAL A C 1
ATOM 985 O O . VAL A 1 135 ? 5.612 -1.547 -11.543 1.00 95.06 135 VAL A O 1
ATOM 988 N N . PRO A 1 136 ? 5.429 -2.588 -9.557 1.00 94.19 136 PRO A N 1
ATOM 989 C CA . PRO A 1 136 ? 4.112 -2.041 -9.276 1.00 94.19 136 PRO A CA 1
ATOM 990 C C . PRO A 1 136 ? 4.182 -0.554 -8.922 1.00 94.19 136 PRO A C 1
ATOM 992 O O . PRO A 1 136 ? 5.103 -0.088 -8.246 1.00 94.19 136 PRO A O 1
ATOM 995 N N . GLU A 1 137 ? 3.140 0.160 -9.328 1.00 95.12 137 GLU A N 1
ATOM 996 C CA . GLU A 1 137 ? 2.864 1.524 -8.898 1.00 95.12 137 GLU A CA 1
ATOM 997 C C . GLU A 1 137 ? 2.067 1.497 -7.590 1.00 95.12 137 GLU A C 1
ATOM 999 O O . GLU A 1 137 ? 1.014 0.865 -7.516 1.00 95.12 137 GLU A O 1
ATOM 1004 N N . LEU A 1 138 ? 2.573 2.162 -6.551 1.00 95.38 138 LEU A N 1
ATOM 1005 C CA . LEU A 1 138 ? 1.907 2.228 -5.254 1.00 95.38 138 LEU A CA 1
ATOM 1006 C C . LEU A 1 138 ? 0.769 3.246 -5.269 1.00 95.38 138 LEU A C 1
ATOM 1008 O O . LEU A 1 138 ? 0.977 4.410 -5.608 1.00 95.38 138 LEU A O 1
ATOM 1012 N N . VAL A 1 139 ? -0.405 2.831 -4.793 1.00 94.69 139 VAL A N 1
ATOM 1013 C CA . VAL A 1 139 ? -1.502 3.746 -4.441 1.00 94.69 139 VAL A CA 1
ATOM 1014 C C . VAL A 1 139 ? -1.564 3.985 -2.928 1.00 94.69 139 VAL A C 1
ATOM 1016 O O . VAL A 1 139 ? -0.886 3.305 -2.155 1.00 94.69 139 VAL A O 1
ATOM 1019 N N . ASP A 1 140 ? -2.425 4.913 -2.485 1.00 95.94 140 ASP A N 1
ATOM 1020 C CA . ASP A 1 140 ? -2.639 5.241 -1.061 1.00 95.94 140 ASP A CA 1
ATOM 1021 C C . ASP A 1 140 ? -2.758 3.980 -0.185 1.00 95.94 140 ASP A C 1
ATOM 1023 O O . ASP A 1 140 ? -2.121 3.869 0.863 1.00 95.94 140 ASP A O 1
ATOM 1027 N N . ALA A 1 141 ? -3.551 3.000 -0.632 1.00 96.25 141 ALA A N 1
ATOM 1028 C CA . ALA A 1 141 ? -3.780 1.763 0.106 1.00 96.25 141 ALA A CA 1
ATOM 1029 C C . ALA A 1 141 ? -2.512 0.909 0.262 1.00 96.25 141 ALA A C 1
ATOM 1031 O O . ALA A 1 141 ? -2.303 0.333 1.330 1.00 96.25 141 ALA A O 1
ATOM 1032 N N . ASP A 1 142 ? -1.646 0.861 -0.752 1.00 95.38 142 ASP A N 1
ATOM 1033 C CA . ASP A 1 142 ? -0.407 0.083 -0.697 1.00 95.38 142 ASP A CA 1
ATOM 1034 C C . ASP A 1 142 ? 0.624 0.744 0.215 1.00 95.38 142 ASP A C 1
ATOM 1036 O O . ASP A 1 142 ? 1.286 0.056 0.996 1.00 95.38 142 ASP A O 1
ATOM 1040 N N . VAL A 1 143 ? 0.729 2.079 0.166 1.00 95.50 143 VAL A N 1
ATOM 1041 C CA . VAL A 1 143 ? 1.600 2.837 1.075 1.00 95.50 143 VAL A CA 1
ATOM 1042 C C . VAL A 1 143 ? 1.155 2.629 2.520 1.00 95.50 143 VAL A C 1
ATOM 1044 O O . VAL A 1 143 ? 1.969 2.302 3.392 1.00 95.50 143 VAL A O 1
ATOM 1047 N N . LEU A 1 144 ? -0.153 2.734 2.770 1.00 96.56 144 LEU A N 1
ATOM 1048 C CA . LEU A 1 144 ? -0.729 2.473 4.083 1.00 96.56 144 LEU A CA 1
ATOM 1049 C C . LEU A 1 144 ? -0.432 1.043 4.548 1.00 96.56 144 LEU A C 1
ATOM 1051 O O . LEU A 1 144 ? 0.084 0.866 5.651 1.00 96.56 144 LEU A O 1
ATOM 1055 N N . ALA A 1 145 ? -0.702 0.039 3.711 1.00 95.94 145 ALA A N 1
ATOM 1056 C CA . ALA A 1 145 ? -0.541 -1.371 4.054 1.00 95.94 145 ALA A CA 1
ATOM 1057 C C . ALA A 1 145 ? 0.913 -1.745 4.367 1.00 95.94 145 ALA A C 1
ATOM 1059 O O . ALA A 1 145 ? 1.173 -2.456 5.337 1.00 95.94 145 ALA A O 1
ATOM 1060 N N . ARG A 1 146 ? 1.861 -1.272 3.549 1.00 93.19 146 ARG A N 1
ATOM 1061 C CA . ARG A 1 146 ? 3.269 -1.687 3.622 1.00 93.19 146 ARG A CA 1
ATOM 1062 C C . ARG A 1 146 ? 4.083 -0.877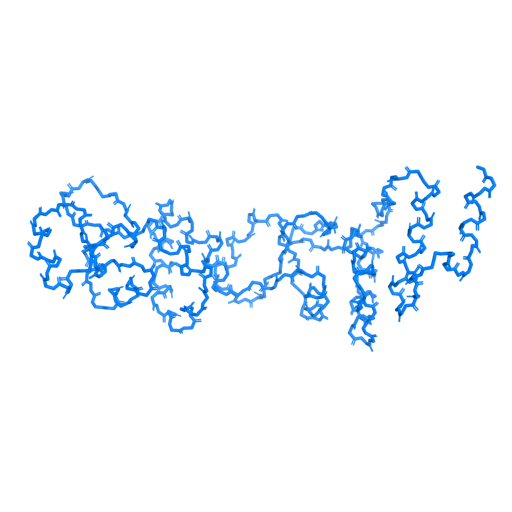 4.628 1.00 93.19 146 ARG A C 1
ATOM 1064 O O . ARG A 1 146 ? 4.959 -1.439 5.280 1.00 93.19 146 ARG A O 1
ATOM 1071 N N . PHE A 1 147 ? 3.809 0.421 4.775 1.00 92.56 147 PHE A N 1
ATOM 1072 C CA . PHE A 1 147 ? 4.700 1.327 5.512 1.00 92.56 147 PHE A CA 1
ATOM 1073 C C . PHE A 1 147 ? 4.053 1.941 6.755 1.00 92.56 147 PHE A C 1
ATOM 1075 O O . PHE A 1 147 ? 4.701 2.037 7.803 1.00 92.56 147 PHE A O 1
ATOM 1082 N N . ILE A 1 148 ? 2.776 2.324 6.679 1.00 95.44 148 ILE A N 1
ATOM 1083 C CA . ILE A 1 148 ? 2.113 3.059 7.767 1.00 95.44 148 ILE A CA 1
ATOM 1084 C C . ILE A 1 148 ? 1.536 2.111 8.811 1.00 95.44 148 ILE A C 1
ATOM 1086 O O . ILE A 1 148 ? 1.890 2.198 9.985 1.00 95.44 148 ILE A O 1
ATOM 1090 N N . VAL A 1 149 ? 0.689 1.172 8.392 1.00 96.31 149 VAL A N 1
ATOM 1091 C CA . VAL A 1 149 ? -0.037 0.260 9.283 1.00 96.31 149 VAL A CA 1
ATOM 1092 C C . VAL A 1 149 ? 0.901 -0.565 10.179 1.00 96.31 149 VAL A C 1
ATOM 1094 O O . VAL A 1 149 ? 0.701 -0.549 11.397 1.00 96.31 149 VAL A O 1
ATOM 1097 N N . PRO A 1 150 ? 1.996 -1.169 9.668 1.00 94.25 150 PRO A N 1
ATOM 1098 C CA . PRO A 1 150 ? 2.974 -1.877 10.506 1.00 94.25 150 PRO A CA 1
ATOM 1099 C C . PRO A 1 150 ? 3.722 -0.973 11.498 1.00 94.25 150 PRO A C 1
ATOM 1101 O O . PRO A 1 150 ? 4.426 -1.453 12.391 1.00 94.25 150 PRO A O 1
ATOM 1104 N N . SER A 1 151 ? 3.631 0.345 11.318 1.00 93.00 151 SER A N 1
ATOM 1105 C CA . SER A 1 151 ? 4.312 1.355 12.123 1.00 93.00 151 SER A CA 1
ATOM 1106 C C . SER A 1 151 ? 3.403 2.025 13.153 1.00 93.00 151 SER A C 1
ATOM 1108 O O . SER A 1 151 ? 3.929 2.640 14.078 1.00 93.00 151 SER A O 1
ATOM 1110 N N . LEU A 1 152 ? 2.077 1.871 13.065 1.00 94.12 152 LEU A N 1
ATOM 1111 C CA . LEU A 1 152 ? 1.109 2.606 13.894 1.00 94.12 152 LEU A CA 1
ATOM 1112 C C . LEU A 1 152 ? 1.396 2.523 15.398 1.00 94.12 152 LEU A C 1
ATOM 1114 O O . LEU A 1 152 ? 1.344 3.541 16.083 1.00 94.12 152 LEU A O 1
ATOM 1118 N N . ALA A 1 153 ? 1.760 1.345 15.910 1.00 92.19 153 ALA A N 1
ATOM 1119 C CA . ALA A 1 153 ? 2.025 1.144 17.336 1.00 92.19 153 ALA A CA 1
ATOM 1120 C C . ALA A 1 153 ? 3.200 1.989 17.866 1.00 92.19 153 ALA A C 1
ATOM 1122 O O . ALA A 1 153 ? 3.183 2.428 19.013 1.00 92.19 153 ALA A O 1
ATOM 1123 N N . ARG A 1 154 ? 4.212 2.221 17.019 1.00 91.12 154 ARG A N 1
ATOM 1124 C CA . ARG A 1 154 ? 5.469 2.922 17.345 1.00 91.12 154 ARG A CA 1
ATOM 1125 C C . ARG A 1 154 ? 5.507 4.372 16.861 1.00 91.12 154 ARG A C 1
ATOM 1127 O O . ARG A 1 154 ? 6.476 5.078 17.124 1.00 91.12 154 ARG A O 1
ATOM 1134 N N . MET A 1 155 ? 4.490 4.815 16.126 1.00 91.88 155 MET A N 1
ATOM 1135 C CA . MET A 1 155 ? 4.395 6.194 15.655 1.00 91.88 155 MET A CA 1
ATOM 1136 C C . MET A 1 155 ? 4.113 7.151 16.814 1.00 91.88 155 MET A C 1
ATOM 1138 O O . MET A 1 155 ? 3.332 6.850 17.718 1.00 91.88 155 MET A O 1
ATOM 1142 N N . ALA A 1 156 ? 4.706 8.345 16.746 1.00 91.56 156 ALA A N 1
ATOM 1143 C CA . ALA A 1 156 ? 4.357 9.440 17.641 1.00 91.56 156 ALA A CA 1
ATOM 1144 C C . ALA A 1 156 ? 2.872 9.806 17.490 1.00 91.56 156 ALA A C 1
ATOM 1146 O O . ALA A 1 156 ? 2.314 9.727 16.390 1.00 91.56 156 ALA A O 1
ATOM 1147 N N . LEU A 1 157 ? 2.252 10.250 18.587 1.00 90.38 157 LEU A N 1
ATOM 1148 C CA . LEU A 1 157 ? 0.810 10.497 18.653 1.00 90.38 157 LEU A CA 1
ATOM 1149 C C . LEU A 1 157 ? 0.277 11.382 17.506 1.00 90.38 157 LEU A C 1
ATOM 1151 O O . LEU A 1 157 ? -0.699 10.965 16.889 1.00 90.38 157 LEU A O 1
ATOM 1155 N N . PRO A 1 158 ? 0.904 12.519 17.127 1.00 93.19 158 PRO A N 1
ATOM 1156 C CA . PRO A 1 158 ? 0.385 13.351 16.038 1.00 93.19 158 PRO A CA 1
ATOM 1157 C C . PRO A 1 158 ? 0.347 12.619 14.690 1.00 93.19 158 PRO A C 1
ATOM 1159 O O . PRO A 1 158 ? -0.663 12.656 13.991 1.00 93.19 158 PRO A O 1
ATOM 1162 N N . GLY A 1 159 ? 1.422 11.900 14.348 1.00 92.88 159 GLY A N 1
ATOM 1163 C CA . GLY A 1 159 ? 1.504 11.138 13.101 1.00 92.88 159 GLY A CA 1
ATOM 1164 C C . GLY A 1 159 ? 0.533 9.958 13.083 1.00 92.88 159 GLY A C 1
ATOM 1165 O O . GLY A 1 159 ? -0.126 9.715 12.074 1.00 92.88 159 GLY A O 1
ATOM 1166 N N . ARG A 1 160 ? 0.392 9.257 14.216 1.00 94.12 160 ARG A N 1
ATOM 1167 C CA . ARG A 1 160 ? -0.579 8.167 14.370 1.00 94.12 160 ARG A CA 1
ATOM 1168 C C . ARG A 1 160 ? -2.009 8.676 14.196 1.00 94.12 160 ARG A C 1
ATOM 1170 O O . ARG A 1 160 ? -2.768 8.094 13.430 1.00 94.12 160 ARG A O 1
ATOM 1177 N N . THR A 1 161 ? -2.361 9.784 14.844 1.00 94.12 161 THR A N 1
ATOM 1178 C CA . THR A 1 161 ? -3.685 10.408 14.717 1.00 94.12 161 THR A CA 1
ATOM 1179 C C . THR A 1 161 ? -3.964 10.859 13.285 1.00 94.12 161 THR A C 1
ATOM 1181 O O . THR A 1 161 ? -5.067 10.627 12.794 1.00 94.12 161 THR A O 1
ATOM 1184 N N . ALA A 1 162 ? -2.982 11.436 12.584 1.00 95.44 162 ALA A N 1
ATOM 1185 C CA . ALA A 1 162 ? -3.131 11.827 11.181 1.00 95.44 162 ALA A CA 1
ATOM 1186 C C . ALA A 1 162 ? -3.389 10.613 10.271 1.00 95.44 162 ALA A C 1
ATOM 1188 O O . ALA A 1 162 ? -4.335 10.627 9.483 1.00 95.44 162 ALA A O 1
ATOM 1189 N N . ALA A 1 163 ? -2.608 9.538 10.428 1.00 95.81 163 ALA A N 1
ATOM 1190 C CA . ALA A 1 163 ? -2.784 8.293 9.680 1.00 95.81 163 ALA A CA 1
ATOM 1191 C C . ALA A 1 163 ? -4.154 7.644 9.928 1.00 95.81 163 ALA A C 1
ATOM 1193 O O . ALA A 1 163 ? -4.844 7.265 8.984 1.00 95.81 163 ALA A O 1
ATOM 1194 N N . LEU A 1 164 ? -4.578 7.556 11.191 1.00 95.75 164 LEU A N 1
ATOM 1195 C CA . LEU A 1 164 ? -5.871 6.981 11.569 1.00 95.75 164 LEU A CA 1
ATOM 1196 C C . LEU A 1 164 ? -7.047 7.836 11.079 1.00 95.75 164 LEU A C 1
ATOM 1198 O O . LEU A 1 164 ? -8.000 7.306 10.513 1.00 95.75 164 LEU A O 1
ATOM 1202 N N . THR A 1 165 ? -6.959 9.159 11.215 1.00 95.69 165 THR A N 1
ATOM 1203 C CA . THR A 1 165 ? -7.971 10.085 10.678 1.00 95.69 165 THR A CA 1
ATOM 1204 C C . THR A 1 165 ? -8.104 9.935 9.165 1.00 95.69 165 THR A C 1
ATOM 1206 O O . THR A 1 165 ? -9.215 9.890 8.638 1.00 95.69 165 THR A O 1
ATOM 1209 N N . TYR A 1 166 ? -6.977 9.820 8.459 1.00 96.94 166 TYR A N 1
ATOM 1210 C CA . TYR A 1 166 ? -6.971 9.588 7.021 1.00 96.94 166 TYR A CA 1
ATOM 1211 C C . TYR A 1 166 ? -7.637 8.252 6.664 1.00 96.94 166 TYR A C 1
ATOM 1213 O O . TYR A 1 166 ? -8.518 8.224 5.805 1.00 96.94 166 TYR A O 1
ATOM 1221 N N . LEU A 1 167 ? -7.267 7.165 7.352 1.00 96.44 167 LEU A N 1
ATOM 1222 C CA . LEU A 1 167 ? -7.861 5.837 7.167 1.00 96.44 167 LEU A CA 1
ATOM 1223 C C . LEU A 1 167 ? -9.383 5.873 7.322 1.00 96.44 167 LEU A C 1
ATOM 1225 O O . LEU A 1 167 ? -10.082 5.410 6.427 1.00 96.44 167 LEU A O 1
ATOM 1229 N N . GLN A 1 168 ? -9.897 6.461 8.405 1.00 95.38 168 GLN A N 1
ATOM 1230 C CA . GLN A 1 168 ? -11.339 6.551 8.644 1.00 95.38 168 GLN A CA 1
ATOM 1231 C C . GLN A 1 168 ? -12.042 7.402 7.580 1.00 95.38 168 GLN A C 1
ATOM 1233 O O . GLN A 1 168 ? -13.048 6.976 7.013 1.00 95.38 168 GLN A O 1
ATOM 1238 N N . ARG A 1 169 ? -11.503 8.588 7.265 1.00 96.19 169 ARG A N 1
ATOM 1239 C CA . ARG A 1 169 ? -12.101 9.513 6.287 1.00 96.19 169 ARG A CA 1
ATOM 1240 C C . ARG A 1 169 ? -12.164 8.919 4.881 1.00 96.19 169 ARG A C 1
ATOM 1242 O O . ARG A 1 169 ? -13.110 9.181 4.142 1.00 96.19 169 ARG A O 1
ATOM 1249 N N . HIS A 1 170 ? -11.147 8.153 4.502 1.00 96.12 170 HIS A N 1
ATOM 1250 C CA . HIS A 1 170 ? -10.998 7.604 3.159 1.00 96.12 170 HIS A CA 1
ATOM 1251 C C . HIS A 1 170 ? -11.341 6.111 3.071 1.00 96.12 170 HIS A C 1
ATOM 1253 O O . HIS A 1 170 ? -11.162 5.517 2.010 1.00 96.12 170 HIS A O 1
ATOM 1259 N N . TRP A 1 171 ? -11.882 5.511 4.135 1.00 95.88 171 TRP A N 1
ATOM 1260 C CA . TRP A 1 171 ? -12.175 4.079 4.200 1.00 95.88 171 TRP A CA 1
ATOM 1261 C C . TRP A 1 171 ? -12.984 3.524 3.012 1.00 95.88 171 TRP A C 1
ATOM 1263 O O . TRP A 1 171 ? -12.577 2.493 2.472 1.00 95.88 171 TRP A O 1
ATOM 1273 N N . PRO A 1 172 ? -14.043 4.198 2.504 1.00 94.94 172 PRO A N 1
ATOM 1274 C CA . PRO A 1 172 ? -14.861 3.651 1.419 1.00 94.94 172 PRO A CA 1
ATOM 1275 C C . PRO A 1 172 ? -14.090 3.298 0.141 1.00 94.94 172 PRO A C 1
ATOM 1277 O O . PRO A 1 172 ? -14.480 2.365 -0.551 1.00 94.94 172 PRO A O 1
ATOM 1280 N N . ARG A 1 173 ? -12.997 4.015 -0.163 1.00 94.62 173 ARG A N 1
ATOM 1281 C CA . ARG A 1 173 ? -12.128 3.736 -1.324 1.00 94.62 173 ARG A CA 1
ATOM 1282 C C . ARG A 1 173 ? -10.938 2.826 -1.001 1.00 94.62 173 ARG A C 1
ATOM 1284 O O . ARG A 1 173 ? -10.253 2.382 -1.911 1.00 94.62 173 ARG A O 1
ATOM 1291 N N . LEU A 1 174 ? -10.656 2.596 0.282 1.00 96.31 174 LEU A N 1
ATOM 1292 C CA . LEU A 1 174 ? -9.516 1.801 0.751 1.00 96.31 174 LEU A CA 1
ATOM 1293 C C . LEU A 1 174 ? -9.908 0.354 1.083 1.00 96.31 174 LEU A C 1
ATOM 1295 O O . LEU A 1 174 ? -9.068 -0.539 0.997 1.00 96.31 174 LEU A O 1
ATOM 1299 N N . ARG A 1 175 ? -11.173 0.119 1.453 1.00 94.25 175 ARG A N 1
ATOM 1300 C CA . ARG A 1 175 ? -11.671 -1.165 1.971 1.00 94.25 175 ARG A CA 1
ATOM 1301 C C . ARG A 1 175 ? -11.509 -2.355 1.021 1.00 94.25 175 ARG A C 1
ATOM 1303 O O . ARG A 1 175 ? -11.395 -3.482 1.487 1.00 94.25 175 ARG A O 1
ATOM 1310 N N . ASP A 1 176 ? -11.447 -2.133 -0.289 1.00 94.75 176 ASP A N 1
ATOM 1311 C CA . ASP A 1 176 ? -11.317 -3.228 -1.261 1.00 94.75 176 ASP A CA 1
ATOM 1312 C C . ASP A 1 176 ? -9.865 -3.733 -1.398 1.00 94.75 176 ASP A C 1
ATOM 1314 O O . ASP A 1 176 ? -9.616 -4.790 -1.981 1.00 94.75 176 ASP A O 1
ATOM 1318 N N . ASN A 1 177 ? -8.885 -3.031 -0.814 1.00 96.06 177 ASN A N 1
ATOM 1319 C CA . ASN A 1 177 ? -7.490 -3.465 -0.812 1.00 96.06 177 ASN A CA 1
ATOM 1320 C C . ASN A 1 177 ? -7.268 -4.560 0.253 1.00 96.06 177 ASN A C 1
ATOM 1322 O O . ASN A 1 177 ? -7.173 -4.298 1.456 1.00 96.06 177 ASN A O 1
ATOM 1326 N N . ALA A 1 178 ? -7.175 -5.814 -0.201 1.00 95.50 178 ALA A N 1
ATOM 1327 C CA . ALA A 1 178 ? -6.968 -6.972 0.669 1.00 95.50 178 ALA A CA 1
ATOM 1328 C C . ALA A 1 178 ? -5.662 -6.914 1.500 1.00 95.50 178 ALA A C 1
ATOM 1330 O O . ALA A 1 178 ? -5.738 -7.202 2.699 1.00 95.50 178 ALA A O 1
ATOM 1331 N N . PRO A 1 179 ? -4.495 -6.504 0.949 1.00 95.94 179 PRO A N 1
ATOM 1332 C CA . PRO A 1 179 ? -3.274 -6.317 1.740 1.00 95.94 179 PRO A CA 1
ATOM 1333 C C . PRO A 1 179 ? -3.440 -5.332 2.903 1.00 95.94 179 PRO A C 1
ATOM 1335 O O . PRO A 1 179 ? -3.001 -5.615 4.017 1.00 95.94 179 PRO A O 1
ATOM 1338 N N . LEU A 1 180 ? -4.119 -4.205 2.675 1.00 97.19 180 LEU A N 1
ATOM 1339 C CA . LEU A 1 180 ? -4.393 -3.204 3.703 1.00 97.19 180 LEU A CA 1
ATOM 1340 C C . LEU A 1 180 ? -5.281 -3.767 4.811 1.00 97.19 180 LEU A C 1
ATOM 1342 O O . LEU A 1 180 ? -4.973 -3.591 5.989 1.00 97.19 180 LEU A O 1
ATOM 1346 N N . ARG A 1 181 ? -6.355 -4.481 4.455 1.00 96.62 181 ARG A N 1
ATOM 1347 C CA . ARG A 1 181 ? -7.230 -5.136 5.440 1.00 96.62 181 ARG A CA 1
ATOM 1348 C C . ARG A 1 181 ? -6.481 -6.172 6.270 1.00 96.62 181 ARG A C 1
ATOM 1350 O O . ARG A 1 181 ? -6.625 -6.187 7.490 1.00 96.62 181 ARG A O 1
ATOM 1357 N N . ALA A 1 182 ? -5.655 -6.998 5.631 1.00 96.31 182 ALA A N 1
ATOM 1358 C CA . ALA A 1 182 ? -4.834 -7.986 6.322 1.00 96.31 182 ALA A CA 1
ATOM 1359 C C . ALA A 1 182 ? -3.838 -7.324 7.289 1.00 96.31 182 ALA A C 1
ATOM 1361 O O . ALA A 1 182 ? -3.714 -7.764 8.431 1.00 96.31 182 ALA A O 1
ATOM 1362 N N . ALA A 1 183 ? -3.186 -6.235 6.867 1.00 96.81 183 ALA A N 1
ATOM 1363 C CA . ALA A 1 183 ? -2.285 -5.467 7.719 1.00 96.81 183 ALA A CA 1
ATOM 1364 C C . ALA A 1 183 ? -3.026 -4.836 8.912 1.00 96.81 183 ALA A C 1
ATOM 1366 O O . ALA A 1 183 ? -2.557 -4.925 10.046 1.00 96.81 183 ALA A O 1
ATOM 1367 N N . LEU A 1 184 ? -4.203 -4.240 8.683 1.00 97.25 184 LEU A N 1
ATOM 1368 C CA . LEU A 1 184 ? -5.014 -3.618 9.736 1.00 97.25 184 LEU A CA 1
ATOM 1369 C C . LEU A 1 184 ? -5.538 -4.642 10.745 1.00 97.25 184 LEU A C 1
ATOM 1371 O O . LEU A 1 184 ? -5.576 -4.337 11.932 1.00 97.25 184 LEU A O 1
ATOM 1375 N N . LYS A 1 185 ? -5.879 -5.860 10.307 1.00 96.12 185 LYS A N 1
ATOM 1376 C CA . LYS A 1 185 ? -6.359 -6.935 11.188 1.00 96.12 185 LYS A CA 1
ATOM 1377 C C . LYS A 1 185 ? -5.399 -7.243 12.335 1.00 96.12 185 LYS A C 1
ATOM 1379 O O . LYS A 1 185 ? -5.847 -7.506 13.449 1.00 96.12 185 LYS A O 1
ATOM 1384 N N . VAL A 1 186 ? -4.098 -7.235 12.046 1.00 95.69 186 VAL A N 1
ATOM 1385 C CA . VAL A 1 186 ? -3.031 -7.632 12.982 1.00 95.69 186 VAL A CA 1
ATOM 1386 C C . VAL A 1 186 ? -2.309 -6.443 13.614 1.00 95.69 186 VAL A C 1
ATOM 1388 O O . VAL A 1 186 ? -1.626 -6.596 14.626 1.00 95.69 186 VAL A O 1
ATOM 1391 N N . ALA A 1 187 ? -2.430 -5.248 13.034 1.00 95.81 187 ALA A N 1
ATOM 1392 C CA . ALA A 1 187 ? -1.754 -4.067 13.544 1.00 95.81 187 ALA A CA 1
ATOM 1393 C C . ALA A 1 187 ? -2.340 -3.621 14.885 1.00 95.81 187 ALA A C 1
ATOM 1395 O O . ALA A 1 187 ? -3.549 -3.504 15.054 1.00 95.81 187 ALA A O 1
ATOM 1396 N N . ARG A 1 188 ? -1.458 -3.313 15.836 1.00 94.62 188 ARG A N 1
ATOM 1397 C CA . ARG A 1 188 ? -1.831 -2.876 17.182 1.00 94.62 188 ARG A CA 1
ATOM 1398 C C . ARG A 1 188 ? -1.978 -1.362 17.213 1.00 94.62 188 ARG A C 1
ATOM 1400 O O . ARG A 1 188 ? -0.980 -0.647 17.259 1.00 94.62 188 ARG A O 1
ATOM 1407 N N . PHE A 1 189 ? -3.209 -0.873 17.167 1.00 94.88 189 PHE A N 1
ATOM 1408 C CA . PHE A 1 189 ? -3.493 0.566 17.165 1.00 94.88 189 PHE A CA 1
ATOM 1409 C C . PHE A 1 189 ? -4.780 0.947 17.905 1.00 94.88 189 PHE A C 1
ATOM 1411 O O . PHE A 1 189 ? -5.060 2.137 18.022 1.00 94.88 189 PHE A O 1
ATOM 1418 N N . VAL A 1 190 ? -5.532 -0.032 18.413 1.00 94.88 190 VAL A N 1
ATOM 1419 C CA . VAL A 1 190 ? -6.811 0.175 19.094 1.00 94.88 190 VAL A CA 1
ATOM 1420 C C . VAL A 1 190 ? -6.587 0.213 20.601 1.00 94.88 190 VAL A C 1
ATOM 1422 O O . VAL A 1 190 ? -5.961 -0.691 21.160 1.00 94.88 190 VAL A O 1
ATOM 1425 N N . ASP A 1 191 ? -7.108 1.241 21.267 1.00 92.56 191 ASP A N 1
ATOM 1426 C CA . ASP A 1 191 ? -7.141 1.283 22.729 1.00 92.56 191 ASP A CA 1
ATOM 1427 C C . ASP A 1 191 ? -8.230 0.332 23.229 1.00 92.56 191 ASP A C 1
ATOM 1429 O O . ASP A 1 191 ? -9.372 0.384 22.768 1.00 92.56 191 ASP A O 1
ATOM 1433 N N . ALA A 1 192 ? -7.877 -0.546 24.165 1.00 91.75 192 ALA A N 1
ATOM 1434 C CA . ALA A 1 192 ? -8.800 -1.510 24.751 1.00 91.75 192 ALA A CA 1
ATOM 1435 C C . ALA A 1 192 ? -9.325 -1.030 26.113 1.00 91.75 192 ALA A C 1
ATOM 1437 O O . ALA A 1 192 ? -8.696 -0.211 26.784 1.00 91.75 192 ALA A O 1
ATOM 1438 N N . ASN A 1 193 ? -10.477 -1.548 26.540 1.00 89.00 193 ASN A N 1
ATOM 1439 C CA . ASN A 1 193 ? -11.045 -1.268 27.859 1.00 89.00 193 ASN A CA 1
ATOM 1440 C C . ASN A 1 193 ? -10.120 -1.783 28.984 1.00 89.00 193 ASN A C 1
ATOM 1442 O O . ASN A 1 193 ? -9.506 -2.831 28.838 1.00 89.00 193 ASN A O 1
ATOM 1446 N N . GLY A 1 194 ? -10.005 -1.098 30.122 1.00 79.38 194 GLY A N 1
ATOM 1447 C CA . GLY A 1 194 ? -9.156 -1.567 31.228 1.00 79.38 194 GLY A CA 1
ATOM 1448 C C . GLY A 1 194 ? -8.664 -0.457 32.151 1.00 79.38 194 GLY A C 1
ATOM 1449 O O . GLY A 1 194 ? -9.073 0.696 32.016 1.00 79.38 194 GLY A O 1
ATOM 1450 N N . GLU A 1 195 ? -7.798 -0.822 33.099 1.00 60.69 195 GLU A N 1
ATOM 1451 C CA . GLU A 1 195 ? -7.231 0.112 34.075 1.00 60.69 195 GLU A CA 1
ATOM 1452 C C . GLU A 1 195 ? -6.342 1.171 33.406 1.00 60.69 195 GLU A C 1
ATOM 1454 O O . GLU A 1 195 ? -5.479 0.879 32.569 1.00 60.69 195 GLU A O 1
ATOM 1459 N N . ALA A 1 196 ? -6.563 2.427 33.796 1.00 51.84 196 ALA A N 1
ATOM 1460 C CA . ALA A 1 196 ? -5.816 3.573 33.304 1.00 51.84 196 ALA A CA 1
ATOM 1461 C C . ALA A 1 196 ? -4.331 3.439 33.683 1.00 51.84 196 ALA A C 1
ATOM 1463 O O . ALA A 1 196 ? -3.976 3.480 34.856 1.00 51.84 196 ALA A O 1
ATOM 1464 N N . GLY A 1 197 ? -3.463 3.277 32.680 1.00 51.12 197 GLY A N 1
ATOM 1465 C CA . GLY A 1 197 ? -2.010 3.149 32.861 1.00 51.12 197 GLY A CA 1
ATOM 1466 C C . GLY A 1 197 ? -1.394 1.934 32.166 1.00 51.12 197 GLY A C 1
ATOM 1467 O O . GLY A 1 197 ? -0.214 1.964 31.834 1.00 51.12 197 GLY A O 1
ATOM 1468 N N . ALA A 1 198 ? -2.196 0.915 31.843 1.00 52.47 198 ALA A N 1
ATOM 1469 C CA . ALA A 1 198 ? -1.770 -0.275 31.101 1.00 52.47 198 ALA A CA 1
ATOM 1470 C C . ALA A 1 198 ? -2.152 -0.204 29.609 1.00 52.47 198 ALA A C 1
ATOM 1472 O O . ALA A 1 198 ? -2.541 -1.216 29.023 1.00 52.47 198 ALA A O 1
ATOM 1473 N N . ALA A 1 199 ? -2.089 0.994 29.005 1.00 58.69 199 ALA A N 1
ATOM 1474 C CA . ALA A 1 199 ? -2.537 1.296 27.639 1.00 58.69 199 ALA A CA 1
ATOM 1475 C C . ALA A 1 199 ? -1.701 0.557 26.581 1.00 58.69 199 ALA A C 1
ATOM 1477 O O . ALA A 1 199 ? -0.843 1.113 25.896 1.00 58.69 199 ALA A O 1
ATOM 1478 N N . THR A 1 200 ? -1.942 -0.741 26.474 1.00 77.62 200 THR A N 1
ATOM 1479 C CA . THR A 1 200 ? -1.317 -1.604 25.494 1.00 77.62 200 THR A CA 1
ATOM 1480 C C . THR A 1 200 ? -2.249 -1.641 24.302 1.00 77.62 200 THR A C 1
ATOM 1482 O O . THR A 1 200 ? -3.328 -2.228 24.375 1.00 77.62 200 THR A O 1
ATOM 1485 N N . LEU A 1 201 ? -1.837 -1.008 23.205 1.00 90.69 201 LEU A N 1
ATOM 1486 C CA . LEU A 1 201 ? -2.584 -1.065 21.956 1.00 90.69 201 LEU A CA 1
ATOM 1487 C C . LEU A 1 201 ? -2.826 -2.525 21.563 1.00 90.69 201 LEU A C 1
ATOM 1489 O O . LEU A 1 201 ? -1.910 -3.359 21.610 1.00 90.69 201 LEU A O 1
ATOM 1493 N N . LYS A 1 202 ? -4.056 -2.825 21.165 1.00 93.81 202 LYS A N 1
ATOM 1494 C CA . LYS A 1 202 ? -4.462 -4.124 20.638 1.00 93.81 202 LYS A CA 1
ATOM 1495 C C . LYS A 1 202 ? -4.771 -4.028 19.157 1.00 93.81 202 LYS A C 1
ATOM 1497 O O . LYS A 1 202 ? -4.968 -2.942 18.601 1.00 93.81 202 LYS A O 1
ATOM 1502 N N . SER A 1 203 ? -4.732 -5.179 18.511 1.00 95.31 203 SER A N 1
ATOM 1503 C CA . SER A 1 203 ? -5.205 -5.332 17.148 1.00 95.31 203 SER A CA 1
ATOM 1504 C C . SER A 1 203 ? -6.722 -5.526 17.120 1.00 95.31 203 SER A C 1
ATOM 1506 O O . SER A 1 203 ? -7.288 -6.051 18.083 1.00 95.31 203 SER A O 1
ATOM 1508 N N . PRO A 1 204 ? -7.403 -5.130 16.031 1.00 95.69 204 PRO A N 1
ATOM 1509 C CA . PRO A 1 204 ? -8.828 -5.403 15.860 1.00 95.69 204 PRO A CA 1
ATOM 1510 C C . PRO A 1 204 ? -9.163 -6.891 16.030 1.00 95.69 204 PRO A C 1
ATOM 1512 O O . PRO A 1 204 ? -10.156 -7.221 16.668 1.00 95.69 204 PRO A O 1
ATOM 1515 N N . GLY A 1 205 ? -8.293 -7.785 15.539 1.00 93.50 205 GLY A N 1
ATOM 1516 C CA . GLY A 1 205 ? -8.462 -9.236 15.656 1.00 93.50 205 GLY A CA 1
ATOM 1517 C C . GLY A 1 205 ? -8.380 -9.801 17.078 1.00 93.50 205 GLY A C 1
ATOM 1518 O O . GLY A 1 205 ? -8.776 -10.941 17.290 1.00 93.50 205 GLY A O 1
ATOM 1519 N N . GLU A 1 206 ? -7.889 -9.037 18.055 1.00 93.62 206 GLU A N 1
ATOM 1520 C CA . GLU A 1 206 ? -7.819 -9.446 19.467 1.00 93.62 206 GLU A CA 1
ATOM 1521 C C . GLU A 1 206 ? -9.029 -8.978 20.289 1.00 93.62 206 GLU A C 1
ATOM 1523 O O . GLU A 1 206 ? -9.118 -9.293 21.478 1.00 93.62 206 GLU A O 1
ATOM 1528 N N . LEU A 1 207 ? -9.930 -8.198 19.688 1.00 95.00 207 LEU A N 1
ATOM 1529 C CA . LEU A 1 207 ? -11.028 -7.524 20.371 1.00 95.00 207 LEU A CA 1
ATOM 1530 C C . LEU A 1 207 ? -12.384 -8.047 19.896 1.00 95.00 207 LEU A C 1
ATOM 1532 O O . LEU A 1 207 ? -12.563 -8.421 18.735 1.00 95.00 207 LEU A O 1
ATOM 1536 N N . TYR A 1 208 ? -13.345 -8.036 20.812 1.00 95.69 208 TYR A N 1
ATOM 1537 C CA . TYR A 1 208 ? -14.735 -8.373 20.541 1.00 95.69 208 TYR A CA 1
ATOM 1538 C C . TYR A 1 208 ? -15.555 -7.129 20.221 1.00 95.69 208 TYR A C 1
ATOM 1540 O O . TYR A 1 208 ? -15.255 -6.022 20.671 1.00 95.69 208 TYR A O 1
ATOM 1548 N N . ASP A 1 209 ? -16.614 -7.328 19.451 1.00 95.44 209 ASP A N 1
ATOM 1549 C CA . ASP A 1 209 ? -17.580 -6.291 19.134 1.00 95.44 209 ASP A CA 1
ATOM 1550 C C . ASP A 1 209 ? -18.505 -6.005 20.334 1.00 95.44 209 ASP A C 1
ATOM 1552 O O . ASP A 1 209 ? -19.245 -6.900 20.755 1.00 95.44 209 ASP A O 1
ATOM 1556 N N . PRO A 1 210 ? -18.489 -4.781 20.899 1.00 93.50 210 PRO A N 1
ATOM 1557 C CA . PRO A 1 210 ? -19.329 -4.434 22.042 1.00 93.50 210 PRO A CA 1
ATOM 1558 C C . PRO A 1 210 ? -20.821 -4.315 21.694 1.00 93.50 210 PRO A C 1
ATOM 1560 O O . PRO A 1 210 ? -21.640 -4.355 22.608 1.00 93.50 210 PRO A O 1
ATOM 1563 N N . GLU A 1 211 ? -21.195 -4.175 20.413 1.00 93.81 211 GLU A N 1
ATOM 1564 C CA . GLU A 1 211 ? -22.608 -4.115 19.994 1.00 93.81 211 GLU A CA 1
ATOM 1565 C C . GLU A 1 211 ? -23.234 -5.513 19.832 1.00 93.81 211 GLU A C 1
ATOM 1567 O O . GLU A 1 211 ? -24.445 -5.632 19.653 1.00 93.81 211 GLU A O 1
ATOM 1572 N N . VAL A 1 212 ? -22.443 -6.588 19.935 1.00 93.81 212 VAL A N 1
ATOM 1573 C CA . VAL A 1 212 ? -22.969 -7.958 19.975 1.00 93.81 212 VAL A CA 1
ATOM 1574 C C . VAL A 1 212 ? -23.362 -8.296 21.411 1.00 93.81 212 VAL A C 1
ATOM 1576 O O . VAL A 1 212 ? -22.507 -8.584 22.251 1.00 93.81 212 VAL A O 1
ATOM 1579 N N . GLU A 1 213 ? -24.668 -8.303 21.688 1.00 92.56 213 GLU A N 1
ATOM 1580 C CA . GLU A 1 213 ? -25.228 -8.481 23.039 1.00 92.56 213 GLU A CA 1
ATOM 1581 C C . GLU A 1 213 ? -24.667 -9.700 23.784 1.00 92.56 213 GLU A C 1
ATOM 1583 O O . GLU A 1 213 ? -24.321 -9.606 24.964 1.00 92.56 213 GLU A O 1
ATOM 1588 N N . LEU A 1 214 ? -24.525 -10.838 23.094 1.00 93.19 214 LEU A N 1
ATOM 1589 C CA . LEU A 1 214 ? -23.984 -12.063 23.683 1.00 93.19 214 LEU A CA 1
ATOM 1590 C C . LEU A 1 214 ? -22.531 -11.881 24.145 1.00 93.19 214 LEU A C 1
ATOM 1592 O O . LEU A 1 214 ? -22.196 -12.249 25.269 1.00 93.19 214 LEU A O 1
ATOM 1596 N N . LEU A 1 215 ? -21.673 -11.289 23.309 1.00 91.88 215 LEU A N 1
ATOM 1597 C CA . LEU A 1 215 ? -20.268 -11.047 23.651 1.00 91.88 215 LEU A CA 1
ATOM 1598 C C . LEU A 1 215 ? -20.158 -10.037 24.793 1.00 91.88 215 LEU A C 1
ATOM 1600 O O . LEU A 1 215 ? -19.415 -10.267 25.747 1.00 91.88 215 LEU A O 1
ATOM 1604 N N . ALA A 1 216 ? -20.948 -8.963 24.735 1.00 90.81 216 ALA A N 1
ATOM 1605 C CA . ALA A 1 216 ? -21.025 -7.953 25.784 1.00 90.81 216 ALA A CA 1
ATOM 1606 C C . ALA A 1 216 ? -21.454 -8.544 27.137 1.00 90.81 216 ALA A C 1
ATOM 1608 O O . ALA A 1 216 ? -20.959 -8.114 28.180 1.00 90.81 216 ALA A O 1
ATOM 1609 N N . ALA A 1 217 ? -22.349 -9.536 27.137 1.00 90.94 217 ALA A N 1
ATOM 1610 C CA . ALA A 1 217 ? -22.752 -10.251 28.342 1.00 90.94 217 ALA A CA 1
ATOM 1611 C C . ALA A 1 217 ? -21.647 -11.185 28.866 1.00 90.94 217 ALA A C 1
ATOM 1613 O O . ALA A 1 217 ? -21.369 -11.170 30.065 1.00 90.94 217 ALA A O 1
ATOM 1614 N N . VAL A 1 218 ? -21.005 -11.959 27.984 1.00 93.19 218 VAL A N 1
ATOM 1615 C CA . VAL A 1 218 ? -19.975 -12.953 28.345 1.00 93.19 218 VAL A CA 1
ATOM 1616 C C . VAL A 1 218 ? -18.706 -12.297 28.889 1.00 93.19 218 VAL A C 1
ATOM 1618 O O . VAL A 1 218 ? -18.178 -12.735 29.906 1.00 93.19 218 VAL A O 1
ATOM 1621 N N . PHE A 1 219 ? -18.227 -11.231 28.247 1.00 91.12 219 PHE A N 1
ATOM 1622 C CA . PHE 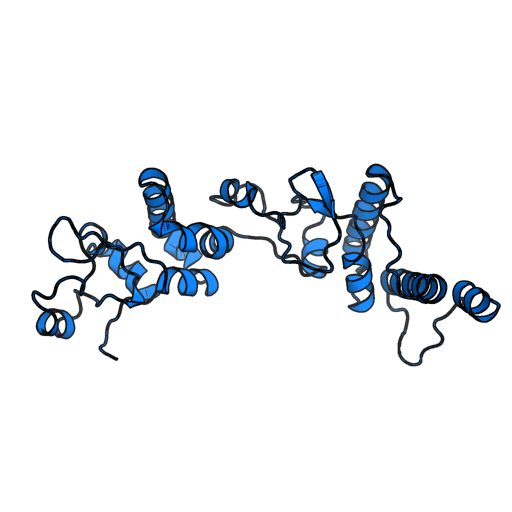A 1 219 ? -16.965 -10.569 28.599 1.00 91.12 219 PHE A CA 1
ATOM 1623 C C . PHE A 1 219 ? -17.165 -9.312 29.460 1.00 91.12 219 PHE A C 1
ATOM 1625 O O . PHE A 1 219 ? -16.270 -8.466 29.568 1.00 91.12 219 PHE A O 1
ATOM 1632 N N . ARG A 1 220 ? -18.342 -9.152 30.081 1.00 87.25 220 ARG A N 1
ATOM 1633 C CA . ARG A 1 220 ? -18.648 -7.996 30.931 1.00 87.25 220 ARG A CA 1
ATOM 1634 C C . ARG A 1 220 ? -17.614 -7.865 32.053 1.00 87.25 220 ARG A C 1
ATOM 1636 O O . ARG A 1 220 ? -17.401 -8.788 32.828 1.00 87.25 220 ARG A O 1
ATOM 1643 N N . GLY A 1 221 ? -17.005 -6.685 32.165 1.00 83.81 221 GLY A N 1
ATOM 1644 C CA . GLY A 1 221 ? -16.002 -6.391 33.195 1.00 83.81 221 GLY A CA 1
ATOM 1645 C C . GLY A 1 221 ? -14.603 -6.948 32.908 1.00 83.81 221 GLY A C 1
ATOM 1646 O O . GLY A 1 221 ? -13.678 -6.645 33.657 1.00 83.81 221 GLY A O 1
ATOM 1647 N N . GLN A 1 222 ? -14.407 -7.697 31.818 1.00 88.88 222 GLN A N 1
ATOM 1648 C CA . GLN A 1 222 ? -13.085 -8.174 31.430 1.00 88.88 222 GLN A CA 1
ATOM 1649 C C . GLN A 1 222 ? -12.280 -7.051 30.762 1.00 88.88 222 GLN A C 1
ATOM 1651 O O . GLN A 1 222 ? -12.666 -6.515 29.719 1.00 88.88 222 GLN A O 1
ATOM 1656 N N . ALA A 1 223 ? -11.140 -6.707 31.360 1.00 89.44 223 ALA A N 1
ATOM 1657 C CA . ALA A 1 223 ? -10.199 -5.756 30.784 1.00 89.44 223 ALA A CA 1
ATOM 1658 C C . ALA A 1 223 ? -9.540 -6.332 29.519 1.00 89.44 223 ALA A C 1
ATOM 1660 O O . ALA A 1 223 ? -9.158 -7.500 29.450 1.00 89.44 223 ALA A O 1
ATOM 1661 N N . GLY A 1 224 ? -9.392 -5.489 28.508 1.00 89.75 224 GLY A N 1
ATOM 1662 C CA . GLY A 1 224 ? -8.754 -5.785 27.239 1.00 89.75 224 GLY A CA 1
ATOM 1663 C C . GLY A 1 224 ? -9.629 -6.569 26.264 1.00 89.75 224 GLY A C 1
ATOM 1664 O O . GLY A 1 224 ? -9.080 -7.070 25.284 1.00 89.75 224 GLY A O 1
ATOM 1665 N N . ALA A 1 225 ? -10.925 -6.731 26.535 1.00 92.00 225 ALA A N 1
ATOM 1666 C CA . ALA A 1 225 ? -11.849 -7.503 25.704 1.00 92.00 225 ALA A CA 1
ATOM 1667 C C . ALA A 1 225 ? -12.495 -6.670 24.586 1.00 92.00 225 ALA A C 1
ATOM 1669 O O . ALA A 1 225 ? -12.767 -7.206 23.515 1.00 92.00 225 ALA A O 1
ATOM 1670 N N . PHE A 1 226 ? -12.709 -5.371 24.811 1.00 94.56 226 PHE A N 1
ATOM 1671 C CA . PHE A 1 226 ? -13.445 -4.493 23.897 1.00 94.56 226 PHE A CA 1
ATOM 1672 C C . PHE A 1 226 ? -12.636 -3.246 23.519 1.00 94.56 226 PHE A C 1
ATOM 1674 O O . PHE A 1 226 ? -11.811 -2.794 24.320 1.00 94.56 226 PHE A O 1
ATOM 1681 N N . PRO A 1 227 ? -12.893 -2.647 22.342 1.00 94.56 227 PRO A N 1
ATOM 1682 C CA . PRO A 1 227 ? -12.407 -1.310 22.013 1.00 94.56 227 PRO A CA 1
ATOM 1683 C C . PRO A 1 227 ? -12.901 -0.257 23.021 1.00 94.56 227 PRO A C 1
ATOM 1685 O O . PRO A 1 227 ? -14.003 -0.371 23.561 1.00 94.56 227 PRO A O 1
ATOM 1688 N N . ALA A 1 228 ? -12.110 0.791 23.254 1.00 91.94 228 ALA A N 1
ATOM 1689 C CA . ALA A 1 228 ? -12.409 1.862 24.206 1.00 91.94 228 ALA A CA 1
ATOM 1690 C C . ALA A 1 228 ? -12.220 3.270 23.617 1.00 91.94 228 ALA A C 1
ATOM 1692 O O . ALA A 1 228 ? -11.602 3.463 22.571 1.00 91.94 228 ALA A O 1
ATOM 1693 N N . GLY A 1 229 ? -12.739 4.287 24.310 1.00 90.12 229 GLY A N 1
ATOM 1694 C CA . GLY A 1 229 ? -12.561 5.690 23.928 1.00 90.12 229 GLY A CA 1
ATOM 1695 C C . GLY A 1 229 ? -13.169 6.008 22.559 1.00 90.12 229 GLY A C 1
ATOM 1696 O O . GLY A 1 229 ? -14.346 5.760 22.325 1.00 90.12 229 GLY A O 1
ATOM 1697 N N . ALA A 1 230 ? -12.373 6.560 21.640 1.00 91.38 230 ALA A N 1
ATOM 1698 C CA . ALA A 1 230 ? -12.840 6.839 20.279 1.00 91.38 230 ALA A CA 1
ATOM 1699 C C . ALA A 1 230 ? -13.205 5.556 19.509 1.00 91.38 230 ALA A C 1
ATOM 1701 O O . ALA A 1 230 ? -14.082 5.583 18.650 1.00 91.38 230 ALA A O 1
ATOM 1702 N N . TRP A 1 231 ? -12.580 4.423 19.844 1.00 93.62 231 TRP A N 1
ATOM 1703 C CA . TRP A 1 231 ? -12.745 3.158 19.129 1.00 93.62 231 TRP A CA 1
ATOM 1704 C C . TRP A 1 231 ? -14.093 2.474 19.364 1.00 93.62 231 TRP A C 1
ATOM 1706 O O . TRP A 1 231 ? -14.462 1.599 18.587 1.00 93.62 231 TRP A O 1
ATOM 1716 N N . SER A 1 232 ? -14.835 2.875 20.400 1.00 92.31 232 SER A N 1
ATOM 1717 C CA . SER A 1 232 ? -16.199 2.398 20.654 1.00 92.31 232 SER A CA 1
ATOM 1718 C C . SER A 1 232 ? -17.273 3.226 19.941 1.00 92.31 232 SER A C 1
ATOM 1720 O O . SER A 1 232 ? -18.458 2.926 20.061 1.00 92.31 232 SER A O 1
ATOM 1722 N N . GLN A 1 233 ? -16.895 4.272 19.199 1.00 94.62 233 GLN A N 1
ATOM 1723 C CA . GLN A 1 233 ? -17.850 5.058 18.421 1.00 94.62 233 GLN A CA 1
ATOM 1724 C C . GLN A 1 233 ? -18.302 4.287 17.167 1.00 94.62 233 GLN A C 1
ATOM 1726 O O . GLN A 1 233 ? -17.467 3.634 16.533 1.00 94.62 233 GLN A O 1
ATOM 1731 N N . PRO A 1 234 ? -19.569 4.428 16.721 1.00 93.50 234 PRO A N 1
ATOM 1732 C CA . PRO A 1 234 ? -20.107 3.665 15.588 1.00 93.50 234 PRO A CA 1
ATOM 1733 C C . PRO A 1 234 ? -19.272 3.756 14.303 1.00 93.50 234 PRO A C 1
ATOM 1735 O O . PRO A 1 234 ? -19.077 2.760 13.610 1.00 93.50 234 PRO A O 1
ATOM 1738 N N . ALA A 1 235 ? -18.719 4.939 14.003 1.00 92.06 235 ALA A N 1
ATOM 1739 C CA . ALA A 1 235 ? -17.881 5.155 12.822 1.00 92.06 235 ALA A CA 1
ATOM 1740 C C . ALA A 1 235 ? -16.575 4.341 12.855 1.00 92.06 235 ALA A C 1
ATOM 1742 O O . ALA A 1 235 ? -16.101 3.885 11.815 1.00 92.06 235 ALA A O 1
ATOM 1743 N N . TRP A 1 236 ? -15.986 4.151 14.038 1.00 95.50 236 TRP A N 1
ATOM 1744 C CA . TRP A 1 236 ? -14.804 3.308 14.205 1.00 95.50 236 TRP A CA 1
ATOM 1745 C C . TRP A 1 236 ? -15.169 1.829 14.247 1.00 95.50 236 TRP A C 1
ATOM 1747 O O . TRP A 1 236 ? -14.501 1.039 13.588 1.00 95.50 236 TRP A O 1
ATOM 1757 N N . LEU A 1 237 ? -16.250 1.454 14.935 1.00 95.56 237 LEU A N 1
ATOM 1758 C CA . LEU A 1 237 ? -16.714 0.065 14.989 1.00 95.56 237 LEU A CA 1
ATOM 1759 C C . LEU A 1 237 ? -17.038 -0.495 13.599 1.00 95.56 237 LEU A C 1
ATOM 1761 O O . LEU A 1 237 ? -16.643 -1.619 13.298 1.00 95.56 237 LEU A O 1
ATOM 1765 N N . ALA A 1 238 ? -17.675 0.293 12.727 1.00 94.38 238 ALA A N 1
ATOM 1766 C CA . ALA A 1 238 ? -17.934 -0.102 11.342 1.00 94.38 238 ALA A CA 1
ATOM 1767 C C . ALA A 1 238 ? -16.639 -0.477 10.597 1.00 94.38 238 ALA A C 1
ATOM 1769 O O . ALA A 1 238 ? -16.552 -1.556 10.014 1.00 94.38 238 ALA A O 1
ATOM 1770 N N . LEU A 1 239 ? -15.602 0.363 10.694 1.00 95.75 239 LEU A N 1
ATOM 1771 C CA . LEU A 1 239 ? -14.289 0.077 10.111 1.00 95.75 239 LEU A CA 1
ATOM 1772 C C . LEU A 1 239 ? -13.651 -1.159 10.760 1.00 95.75 239 LEU A C 1
ATOM 1774 O O . LEU A 1 239 ? -13.169 -2.042 10.053 1.00 95.75 239 LEU A O 1
ATOM 1778 N N . LEU A 1 240 ? -13.660 -1.244 12.095 1.00 96.69 240 LEU A N 1
ATOM 1779 C CA . LEU A 1 240 ? -13.050 -2.343 12.847 1.00 96.69 240 LEU A CA 1
ATOM 1780 C C . LEU A 1 240 ? -13.656 -3.705 12.473 1.00 96.69 240 LEU A C 1
ATOM 1782 O O . LEU A 1 240 ? -12.907 -4.664 12.285 1.00 96.69 240 LEU A O 1
ATOM 1786 N N . ARG A 1 241 ? -14.979 -3.792 12.284 1.00 95.69 241 ARG A N 1
ATOM 1787 C CA . ARG A 1 241 ? -15.668 -4.998 11.782 1.00 95.69 241 ARG A CA 1
ATOM 1788 C C . ARG A 1 241 ? -15.134 -5.441 10.430 1.00 95.69 241 ARG A C 1
ATOM 1790 O O . ARG A 1 241 ? -14.828 -6.615 10.239 1.00 95.69 241 ARG A O 1
ATOM 1797 N N . GLU A 1 242 ? -14.965 -4.500 9.507 1.00 95.00 242 GLU A N 1
ATOM 1798 C CA . GLU A 1 242 ? -14.459 -4.804 8.169 1.00 95.00 242 GLU A CA 1
ATOM 1799 C C . GLU A 1 242 ? -13.002 -5.290 8.184 1.00 95.00 242 GLU A C 1
ATOM 1801 O O . GLU A 1 242 ? -12.601 -6.051 7.298 1.00 95.00 242 GLU A O 1
ATOM 1806 N N . VAL A 1 243 ? -12.204 -4.901 9.182 1.00 95.38 243 VAL A N 1
ATOM 1807 C CA . VAL A 1 243 ? -10.791 -5.305 9.292 1.00 95.38 243 VAL A CA 1
ATOM 1808 C C . VAL A 1 243 ? -10.536 -6.446 10.275 1.00 95.38 243 VAL A C 1
ATOM 1810 O O . VAL A 1 243 ? -9.408 -6.917 10.348 1.00 95.38 243 VAL A O 1
ATOM 1813 N N . GLY A 1 244 ? -11.554 -6.956 10.973 1.00 93.94 244 GLY A N 1
ATOM 1814 C CA . GLY A 1 244 ? -11.446 -8.206 11.732 1.00 93.94 244 GLY A CA 1
ATOM 1815 C C . GLY A 1 244 ? -11.792 -8.145 13.216 1.00 93.94 244 GLY A C 1
ATOM 1816 O O . GLY A 1 244 ? -11.371 -9.045 13.937 1.00 93.94 244 GLY A O 1
ATOM 1817 N N . LEU A 1 245 ? -12.547 -7.141 13.670 1.00 95.94 245 LEU A N 1
ATOM 1818 C CA . LEU A 1 245 ? -13.194 -7.168 14.986 1.00 95.94 245 LEU A CA 1
ATOM 1819 C C . LEU A 1 245 ? -14.087 -8.408 15.108 1.00 95.94 245 LEU A C 1
ATOM 1821 O O . LEU A 1 245 ? -14.869 -8.707 14.201 1.00 95.94 245 LEU A O 1
ATOM 1825 N N . ARG A 1 246 ? -13.970 -9.137 16.218 1.00 94.00 246 ARG A N 1
ATOM 1826 C CA . ARG A 1 246 ? -14.639 -10.432 16.383 1.00 94.00 246 ARG A CA 1
ATOM 1827 C C . ARG A 1 246 ? -16.104 -10.238 16.762 1.00 94.00 246 ARG A C 1
ATOM 1829 O O . ARG A 1 246 ? -16.406 -9.676 17.812 1.00 94.00 246 ARG A O 1
ATOM 1836 N N . SER A 1 247 ? -17.006 -10.755 15.932 1.00 89.69 247 SER A N 1
ATOM 1837 C CA . SER A 1 247 ? -18.451 -10.821 16.203 1.00 89.69 247 SER A CA 1
ATOM 1838 C C . SER A 1 247 ? -18.912 -12.186 16.730 1.00 89.69 247 SER A C 1
ATOM 1840 O O . SER A 1 247 ? -20.068 -12.341 17.117 1.00 89.69 247 SER A O 1
ATOM 1842 N N . THR A 1 248 ? -18.005 -13.162 16.798 1.00 83.44 248 THR A N 1
ATOM 1843 C CA . THR A 1 248 ? -18.225 -14.506 17.347 1.00 83.44 248 THR A CA 1
ATOM 1844 C C . THR A 1 248 ? -17.034 -14.932 18.206 1.00 83.44 248 THR A C 1
ATOM 1846 O O . THR A 1 248 ? -15.938 -14.381 18.087 1.00 83.44 248 THR A O 1
ATOM 1849 N N . VAL A 1 249 ? -17.250 -15.912 19.085 1.00 73.06 249 VAL A N 1
ATOM 1850 C CA . VAL A 1 249 ? -16.167 -16.598 19.804 1.00 73.06 249 VAL A CA 1
ATOM 1851 C C . VAL A 1 249 ? -15.713 -17.768 18.928 1.00 73.06 249 VAL A C 1
ATOM 1853 O O . VAL A 1 249 ? -16.561 -18.569 18.538 1.00 73.06 249 VAL A O 1
ATOM 1856 N N . ASP A 1 250 ? -14.425 -17.819 18.576 1.00 58.75 250 ASP A N 1
ATOM 1857 C CA . ASP A 1 250 ? -13.806 -18.998 17.933 1.00 58.75 250 ASP A CA 1
ATOM 1858 C C . ASP A 1 250 ? -13.482 -20.084 18.966 1.00 58.75 250 ASP A C 1
ATOM 1860 O O . ASP A 1 250 ? -13.080 -19.701 20.094 1.00 58.75 250 ASP A O 1
#

Organism: NCBI:txid81844

Radius of gyration: 25.8 Å; chains: 1; bounding box: 64×38×71 Å